Protein AF-A0AA96WHB4-F1 (afdb_monomer)

Nearest PDB structures (foldseek):
  3id5-assembly1_E  TM=2.463E-01  e=3.165E+00  Saccharolobus solfataricus

Foldseek 3Di:
DPPCQPPPQDDADQDPLVVLLQVLLVVLLVVLVVDPDLVVSLVVLVVLLVVLVVVLVVLVVVLLLLLLLSQQPRNHPPSQSLLVHDPVVNLVSLCVLLVHDPVDDDDPSVCSNVSNVVSVRDHDPCSRVVNNVSSSVNSSSNSNNVNSCCSLLPAPAQEADFDPLVVLLVVLLVVLCVVLVVDPDLLVSLLVLLVLLVVLVVQLVVLVVVLLLLLLLCQQNHNYPPSCRLLVHDPLVNQLSQQVLLVHDSHPGDHDDSSCRNVSCVVSVRDHDPCSRVVNNVSSSSSSSSVSSNVSSVLSSLVSLLVQDPPVPDHLVVSCVSSVHDSVVSVVSSVVVVVVVVD

Structure (mmCIF, N/CA/C/O backbone):
data_AF-A0AA96WHB4-F1
#
_entry.id   AF-A0AA96WHB4-F1
#
loop_
_atom_site.group_PDB
_atom_site.id
_atom_site.type_symbol
_atom_site.label_atom_id
_atom_site.label_alt_id
_atom_site.label_comp_id
_atom_site.label_asym_id
_atom_site.label_entity_id
_atom_site.label_seq_id
_atom_site.pdbx_PDB_ins_code
_atom_site.Cartn_x
_atom_site.Cartn_y
_atom_site.Cartn_z
_atom_site.occupancy
_atom_site.B_iso_or_equiv
_atom_site.auth_seq_id
_atom_site.auth_comp_id
_atom_site.auth_asym_id
_atom_site.auth_atom_id
_atom_site.pdbx_PDB_model_num
ATOM 1 N N . MET A 1 1 ? 21.341 39.797 -14.870 1.00 39.41 1 MET A N 1
ATOM 2 C CA . MET A 1 1 ? 22.649 39.193 -15.202 1.00 39.41 1 MET A CA 1
ATOM 3 C C . MET A 1 1 ? 22.425 38.170 -16.304 1.00 39.41 1 MET A C 1
ATOM 5 O O . MET A 1 1 ? 21.530 37.348 -16.127 1.00 39.41 1 MET A O 1
ATOM 9 N N . PRO A 1 2 ? 23.122 38.251 -17.446 1.00 37.28 2 PRO A N 1
ATOM 10 C CA . PRO A 1 2 ? 22.966 37.275 -18.518 1.00 37.28 2 PRO A CA 1
ATOM 11 C C . PRO A 1 2 ? 23.368 35.888 -18.002 1.00 37.28 2 PRO A C 1
ATOM 13 O O . PRO A 1 2 ? 24.436 35.733 -17.416 1.00 37.28 2 PRO A O 1
ATOM 16 N N . ASN A 1 3 ? 22.485 34.899 -18.175 1.00 40.47 3 ASN A N 1
ATOM 17 C CA . ASN A 1 3 ? 22.783 33.488 -17.939 1.00 40.47 3 ASN A CA 1
ATOM 18 C C . ASN A 1 3 ? 23.912 33.083 -18.893 1.00 40.47 3 ASN A C 1
ATOM 20 O O . ASN A 1 3 ? 23.650 32.707 -20.035 1.00 40.47 3 ASN A O 1
ATOM 24 N N . THR A 1 4 ? 25.158 33.183 -18.436 1.00 41.44 4 THR A N 1
ATOM 25 C CA . THR A 1 4 ? 26.331 32.606 -19.088 1.00 41.44 4 THR A CA 1
ATOM 26 C C . THR A 1 4 ? 26.221 31.088 -18.992 1.00 41.44 4 THR A C 1
ATOM 28 O O . THR A 1 4 ? 26.811 30.427 -18.141 1.00 41.44 4 THR A O 1
ATOM 31 N N . VAL A 1 5 ? 25.391 30.523 -19.871 1.00 48.94 5 VAL A N 1
ATOM 32 C CA . VAL A 1 5 ? 25.600 29.162 -20.360 1.00 48.94 5 VAL A CA 1
ATOM 33 C C . VAL A 1 5 ? 27.054 29.137 -20.821 1.00 48.94 5 VAL A C 1
ATOM 35 O O . VAL A 1 5 ? 27.461 30.046 -21.547 1.00 48.94 5 VAL A O 1
ATOM 38 N N . ALA A 1 6 ? 27.848 28.180 -20.335 1.00 52.84 6 ALA A N 1
ATOM 39 C CA . ALA A 1 6 ? 29.204 28.005 -20.836 1.00 52.84 6 ALA A CA 1
ATOM 40 C C . ALA A 1 6 ? 29.117 27.982 -22.376 1.00 52.84 6 ALA A C 1
ATOM 42 O O . ALA A 1 6 ? 28.299 27.213 -22.890 1.00 52.84 6 ALA A O 1
ATOM 43 N N . PRO A 1 7 ? 29.849 28.852 -23.098 1.00 54.56 7 PRO A N 1
ATOM 44 C CA . PRO A 1 7 ? 29.691 29.027 -24.546 1.00 54.56 7 PRO A CA 1
ATOM 45 C C . PRO A 1 7 ? 29.896 27.735 -25.359 1.00 54.56 7 PRO A C 1
ATOM 47 O O . PRO A 1 7 ? 29.495 27.689 -26.516 1.00 54.56 7 PRO A O 1
ATOM 50 N N . ASP A 1 8 ? 30.392 26.670 -24.720 1.00 73.88 8 ASP A N 1
ATOM 51 C CA . ASP A 1 8 ? 30.705 25.370 -25.315 1.00 73.88 8 ASP A CA 1
ATOM 52 C C . ASP A 1 8 ? 29.789 24.223 -24.836 1.00 73.88 8 ASP A C 1
ATOM 54 O O . ASP A 1 8 ? 30.177 23.053 -24.874 1.00 73.88 8 ASP A O 1
ATOM 58 N N . ALA A 1 9 ? 28.584 24.511 -24.323 1.00 79.75 9 ALA A N 1
ATOM 59 C CA . ALA A 1 9 ? 27.666 23.445 -23.913 1.00 79.75 9 ALA A CA 1
ATOM 60 C C . ALA A 1 9 ? 27.297 22.559 -25.126 1.00 79.75 9 ALA A C 1
ATOM 62 O O . ALA A 1 9 ? 26.782 23.082 -26.118 1.00 79.75 9 ALA A O 1
ATOM 63 N N . PRO A 1 10 ? 27.512 21.232 -25.063 1.00 87.12 10 PRO A N 1
ATOM 64 C CA . PRO A 1 10 ? 27.311 20.370 -26.218 1.00 87.12 10 PRO A CA 1
ATOM 65 C C . PRO A 1 10 ? 25.833 20.288 -26.594 1.00 87.12 10 PRO A C 1
ATOM 67 O O . PRO A 1 10 ? 24.951 20.200 -25.733 1.00 87.12 10 PRO A O 1
ATOM 70 N N . GLU A 1 11 ? 25.558 20.271 -27.894 1.00 90.44 11 GLU A N 1
ATOM 71 C CA . GLU A 1 11 ? 24.222 19.981 -28.394 1.00 90.44 11 GLU A CA 1
ATOM 72 C C . GLU A 1 11 ? 23.891 18.500 -28.160 1.00 90.44 11 GLU A C 1
ATOM 74 O O . GLU A 1 11 ? 24.682 17.608 -28.471 1.00 90.44 11 GLU A O 1
ATOM 79 N N . LEU A 1 12 ? 22.724 18.231 -27.569 1.00 92.25 12 LEU A N 1
ATOM 80 C CA . LEU A 1 12 ? 22.275 16.873 -27.272 1.00 92.25 12 LEU A CA 1
ATOM 81 C C . LEU A 1 12 ? 21.226 16.420 -28.282 1.00 92.25 12 LEU A C 1
ATOM 83 O O . LEU A 1 12 ? 20.191 17.073 -28.443 1.00 92.25 12 LEU A O 1
ATOM 87 N N . GLN A 1 13 ? 21.450 15.250 -28.880 1.00 94.06 13 GLN A N 1
ATOM 88 C CA . GLN A 1 13 ? 20.432 14.556 -29.660 1.00 94.06 13 GLN A CA 1
ATOM 89 C C . GLN A 1 13 ? 19.268 14.143 -28.750 1.00 94.06 13 GLN A C 1
ATOM 91 O O . GLN A 1 13 ? 19.476 13.623 -27.651 1.00 94.06 13 GLN A O 1
ATOM 96 N N . ARG A 1 14 ? 18.037 14.343 -29.231 1.00 94.00 14 ARG A N 1
ATOM 97 C CA . ARG A 1 14 ? 16.800 14.000 -28.514 1.00 94.00 14 ARG A CA 1
ATOM 98 C C . ARG A 1 14 ? 15.981 13.024 -29.357 1.00 94.00 14 ARG A C 1
ATOM 100 O O . ARG A 1 14 ? 15.159 13.462 -30.158 1.00 94.00 14 ARG A O 1
ATOM 107 N N . PRO A 1 15 ? 16.262 11.716 -29.254 1.00 95.12 15 PRO A N 1
ATOM 108 C CA . PRO A 1 15 ? 15.477 10.702 -29.942 1.00 95.12 15 PRO A CA 1
ATOM 109 C C . PRO A 1 15 ? 13.997 10.755 -29.543 1.00 95.12 15 PRO A C 1
ATOM 111 O O . PRO A 1 15 ? 13.659 11.123 -28.417 1.00 95.12 15 PRO A O 1
ATOM 114 N N . ASP A 1 16 ? 13.118 10.320 -30.444 1.00 97.38 16 ASP A N 1
ATOM 115 C CA . ASP A 1 16 ? 11.712 10.079 -30.121 1.00 97.38 16 ASP A CA 1
ATOM 116 C C . ASP A 1 16 ? 11.591 8.774 -29.317 1.00 97.38 16 ASP A C 1
ATOM 118 O O . ASP A 1 16 ? 11.457 7.674 -29.858 1.00 97.38 16 ASP A O 1
ATOM 122 N N . PHE A 1 17 ? 11.718 8.891 -27.995 1.00 96.25 17 PHE A N 1
ATOM 123 C CA . PHE A 1 17 ? 11.707 7.738 -27.097 1.00 96.25 17 PHE A CA 1
ATOM 124 C C . PHE A 1 17 ? 10.359 7.022 -27.035 1.00 96.25 17 PHE A C 1
ATOM 126 O O . PHE A 1 17 ? 10.339 5.840 -26.689 1.00 96.25 17 PHE A O 1
ATOM 133 N N . ASP A 1 18 ? 9.250 7.701 -27.332 1.00 95.94 18 ASP A N 1
ATOM 134 C CA . ASP A 1 18 ? 7.935 7.061 -27.377 1.00 95.94 18 ASP A CA 1
ATOM 135 C C . ASP A 1 18 ? 7.830 6.164 -28.603 1.00 95.94 18 ASP A C 1
ATOM 137 O O . ASP A 1 18 ? 7.487 4.987 -28.459 1.00 95.94 18 ASP A O 1
ATOM 141 N N . LYS A 1 19 ? 8.256 6.663 -29.769 1.00 97.25 19 LYS A N 1
ATOM 142 C CA . LYS A 1 19 ? 8.361 5.849 -30.979 1.00 97.25 19 LYS A CA 1
ATOM 143 C C . LYS A 1 19 ? 9.321 4.672 -30.801 1.00 97.25 19 LYS A C 1
ATOM 145 O O . LYS A 1 19 ? 8.936 3.543 -31.067 1.00 97.25 19 LYS A O 1
ATOM 150 N N . ILE A 1 20 ? 10.522 4.892 -30.254 1.00 97.81 20 ILE A N 1
ATOM 151 C CA . ILE A 1 20 ? 11.499 3.810 -30.009 1.00 97.81 20 ILE A CA 1
ATOM 152 C C . ILE A 1 20 ? 10.915 2.717 -29.101 1.00 97.81 20 ILE A C 1
ATOM 154 O O . ILE A 1 20 ? 11.108 1.527 -29.351 1.00 97.81 20 ILE A O 1
ATOM 158 N N . ARG A 1 21 ? 10.208 3.105 -28.029 1.00 97.56 21 ARG A N 1
ATOM 159 C CA . ARG A 1 21 ? 9.541 2.150 -27.131 1.00 97.56 21 ARG A CA 1
ATOM 160 C C . ARG A 1 21 ? 8.454 1.362 -27.854 1.00 97.56 21 ARG A C 1
ATOM 162 O O . ARG A 1 21 ? 8.329 0.167 -27.597 1.00 97.56 21 ARG A O 1
ATOM 169 N N . GLN A 1 22 ? 7.669 2.031 -28.694 1.00 97.06 22 GLN A N 1
ATOM 170 C CA . GLN A 1 22 ? 6.579 1.417 -29.442 1.00 97.06 22 GLN A CA 1
ATOM 171 C C . GLN A 1 22 ? 7.114 0.450 -30.506 1.00 97.06 22 GLN A C 1
ATOM 173 O O . GLN A 1 22 ? 6.733 -0.714 -30.485 1.00 97.06 22 GLN A O 1
ATOM 178 N N . ASP A 1 23 ? 8.086 0.869 -31.318 1.00 97.94 23 ASP A N 1
ATOM 179 C CA . ASP A 1 23 ? 8.724 0.034 -32.344 1.00 97.94 23 ASP A CA 1
ATOM 180 C C . ASP A 1 23 ? 9.353 -1.231 -31.725 1.00 97.94 23 ASP A C 1
ATOM 182 O O . ASP A 1 23 ? 9.180 -2.341 -32.228 1.00 97.94 23 ASP A O 1
ATOM 186 N N . ALA A 1 24 ? 10.040 -1.092 -30.582 1.00 97.94 24 ALA A N 1
ATOM 187 C CA . ALA A 1 24 ? 10.618 -2.226 -29.859 1.00 97.94 24 ALA A CA 1
ATOM 188 C C . ALA A 1 24 ? 9.558 -3.169 -29.264 1.00 97.94 24 ALA A C 1
ATOM 190 O O . ALA A 1 24 ? 9.788 -4.378 -29.168 1.00 97.94 24 ALA A O 1
ATOM 191 N N . ALA A 1 25 ? 8.414 -2.626 -28.839 1.00 96.69 25 ALA A N 1
ATOM 192 C CA . ALA A 1 25 ? 7.289 -3.425 -28.375 1.00 96.69 25 ALA A CA 1
ATOM 193 C C . ALA A 1 25 ? 6.647 -4.194 -29.542 1.00 96.69 25 ALA A C 1
ATOM 195 O O . ALA A 1 25 ? 6.435 -5.398 -29.438 1.00 96.69 25 ALA A O 1
ATOM 196 N N . ASP A 1 26 ? 6.399 -3.537 -30.670 1.00 97.44 26 ASP A N 1
ATOM 197 C CA . ASP A 1 26 ? 5.778 -4.166 -31.837 1.00 97.44 26 ASP A CA 1
ATOM 198 C C . ASP A 1 26 ? 6.674 -5.259 -32.435 1.00 97.44 26 ASP A C 1
ATOM 200 O O . ASP A 1 26 ? 6.192 -6.354 -32.731 1.00 97.44 26 ASP A O 1
ATOM 204 N N . ALA A 1 27 ? 7.988 -5.021 -32.508 1.00 98.25 27 ALA A N 1
ATOM 205 C CA . ALA A 1 27 ? 8.956 -6.017 -32.964 1.00 98.25 27 ALA A CA 1
ATOM 206 C C . ALA A 1 27 ? 8.957 -7.278 -32.083 1.00 98.25 27 ALA A C 1
ATOM 208 O O . ALA A 1 27 ? 8.871 -8.393 -32.596 1.00 98.25 27 ALA A O 1
ATOM 209 N N . LEU A 1 28 ? 9.003 -7.118 -30.754 1.00 98.06 28 LEU A N 1
ATOM 210 C CA . LEU A 1 28 ? 8.985 -8.269 -29.848 1.00 98.06 28 LEU A CA 1
ATOM 211 C C . LEU A 1 28 ? 7.620 -8.963 -29.815 1.00 98.06 28 LEU A C 1
ATOM 213 O O . LEU A 1 28 ? 7.539 -10.177 -29.648 1.00 98.06 28 LEU A O 1
ATOM 217 N N . LYS A 1 29 ? 6.532 -8.209 -29.977 1.00 96.94 29 LYS A N 1
ATOM 218 C CA . LYS A 1 29 ? 5.202 -8.798 -30.098 1.00 96.94 29 LYS A CA 1
ATOM 219 C C . LYS A 1 29 ? 5.127 -9.700 -31.331 1.00 96.94 29 LYS A C 1
ATOM 221 O O . LYS A 1 29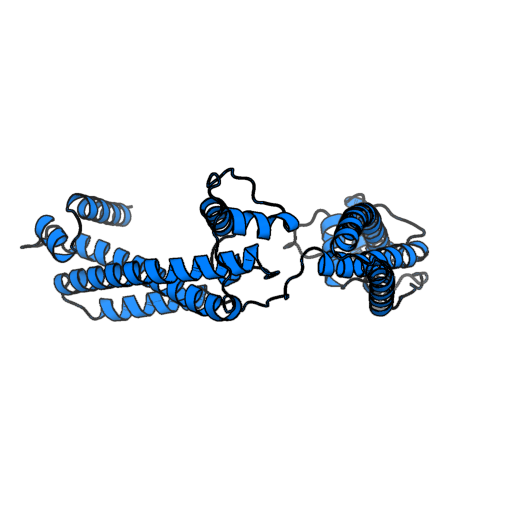 ? 4.667 -10.826 -31.199 1.00 96.94 29 LYS A O 1
ATOM 226 N N . ALA A 1 30 ? 5.640 -9.251 -32.478 1.00 97.88 30 ALA A N 1
ATOM 227 C CA . ALA A 1 30 ? 5.707 -10.067 -33.690 1.00 97.88 30 ALA A CA 1
ATOM 228 C C . ALA A 1 30 ? 6.576 -11.327 -33.507 1.00 97.88 30 ALA A C 1
ATOM 230 O O . ALA A 1 30 ? 6.172 -12.405 -33.935 1.00 97.88 30 ALA A O 1
ATOM 231 N N . GLU A 1 31 ? 7.726 -11.213 -32.826 1.00 98.12 31 GLU A N 1
ATOM 232 C CA . GLU A 1 31 ? 8.581 -12.359 -32.466 1.00 98.12 31 GLU A CA 1
ATOM 233 C C . GLU A 1 31 ? 7.809 -13.397 -31.634 1.00 98.12 31 GLU A C 1
ATOM 235 O O . GLU A 1 31 ? 7.823 -14.585 -31.946 1.00 98.12 31 GLU A O 1
ATOM 240 N N . LEU A 1 32 ? 7.090 -12.952 -30.599 1.00 96.31 32 LEU A N 1
ATOM 241 C CA . LEU A 1 32 ? 6.314 -13.836 -29.727 1.00 96.31 32 LEU A CA 1
ATOM 242 C C . LEU A 1 32 ? 5.074 -14.409 -30.425 1.00 96.31 32 LEU A C 1
ATOM 244 O O . LEU A 1 32 ? 4.729 -15.568 -30.203 1.00 96.31 32 LEU A O 1
ATOM 248 N N . ASP A 1 33 ? 4.400 -13.629 -31.268 1.00 95.69 33 ASP A N 1
ATOM 249 C CA . ASP A 1 33 ? 3.222 -14.081 -32.013 1.00 95.69 33 ASP A CA 1
ATOM 250 C C . ASP A 1 33 ? 3.563 -15.149 -33.064 1.00 95.69 33 ASP A C 1
ATOM 252 O O . ASP A 1 33 ? 2.703 -15.972 -33.382 1.00 95.69 33 ASP A O 1
ATOM 256 N N . ALA A 1 34 ? 4.818 -15.207 -33.528 1.00 98.00 34 ALA A N 1
ATOM 257 C CA . ALA A 1 34 ? 5.314 -16.269 -34.401 1.00 98.00 34 ALA A CA 1
ATOM 258 C C . ALA A 1 34 ? 5.480 -17.630 -33.691 1.00 98.00 34 ALA A C 1
ATOM 260 O O . ALA A 1 34 ? 5.602 -18.654 -34.365 1.00 98.00 34 ALA A O 1
ATOM 261 N N . ILE A 1 35 ? 5.464 -17.671 -32.351 1.00 97.44 35 ILE A N 1
ATOM 262 C CA . ILE A 1 35 ? 5.526 -18.920 -31.580 1.00 97.44 35 ILE A CA 1
ATOM 263 C C . ILE A 1 35 ? 4.123 -19.564 -31.554 1.00 97.44 35 ILE A C 1
ATOM 265 O O . ILE A 1 35 ? 3.188 -18.934 -31.027 1.00 97.44 35 ILE A O 1
ATOM 269 N N . PRO A 1 36 ? 3.949 -20.796 -32.091 1.00 95.06 36 PRO A N 1
ATOM 270 C CA . PRO A 1 36 ? 2.627 -21.380 -32.343 1.00 95.06 36 PRO A CA 1
ATOM 271 C C . PRO A 1 36 ? 1.809 -21.644 -31.082 1.00 95.06 36 PRO A C 1
ATOM 273 O O . PRO A 1 36 ? 0.597 -21.427 -31.073 1.00 95.06 36 PRO A O 1
ATOM 276 N N . THR A 1 37 ? 2.451 -22.122 -30.014 1.00 92.50 37 THR A N 1
ATOM 277 C CA . THR A 1 37 ? 1.747 -22.496 -28.786 1.00 92.50 37 THR A CA 1
ATOM 278 C C . THR A 1 37 ? 1.911 -21.432 -27.703 1.00 92.50 37 THR A C 1
ATOM 280 O O . THR A 1 37 ? 2.976 -20.839 -27.524 1.00 92.50 37 THR A O 1
ATOM 283 N N . LEU A 1 38 ? 0.850 -21.197 -26.924 1.00 83.38 38 LEU A N 1
ATOM 284 C CA . LEU A 1 38 ? 0.888 -20.240 -25.812 1.00 83.38 38 LEU A CA 1
ATOM 285 C C . LEU A 1 38 ? 1.898 -20.651 -24.727 1.00 83.38 38 LEU A C 1
ATOM 287 O O . LEU A 1 38 ? 2.506 -19.787 -24.097 1.00 83.38 38 LEU A O 1
ATOM 291 N N . GLN A 1 39 ? 2.072 -21.956 -24.504 1.00 82.94 39 GLN A N 1
ATOM 292 C CA . GLN A 1 39 ? 3.001 -22.484 -23.507 1.00 82.94 39 GLN A CA 1
ATOM 293 C C . GLN A 1 39 ? 4.457 -22.186 -23.883 1.00 82.94 39 GLN A C 1
ATOM 295 O O . GLN A 1 39 ? 5.176 -21.607 -23.070 1.00 82.94 39 GLN A O 1
ATOM 300 N N . GLU A 1 40 ? 4.872 -22.503 -25.113 1.00 90.69 40 GLU A N 1
ATOM 301 C CA . GLU A 1 40 ? 6.217 -22.178 -25.613 1.00 90.69 40 GLU A CA 1
ATOM 302 C C . GLU A 1 40 ? 6.439 -20.666 -25.636 1.00 90.69 40 GLU A C 1
ATOM 304 O O . GLU A 1 40 ? 7.489 -20.180 -25.220 1.00 90.69 40 GLU A O 1
ATOM 309 N N . ARG A 1 41 ? 5.414 -19.901 -26.029 1.00 93.00 41 ARG A N 1
ATOM 310 C CA . ARG A 1 41 ? 5.475 -18.439 -26.045 1.00 93.00 41 ARG A CA 1
ATOM 311 C C . ARG A 1 41 ? 5.725 -17.858 -24.655 1.00 93.00 41 ARG A C 1
ATOM 313 O O . ARG A 1 41 ? 6.524 -16.938 -24.508 1.00 93.00 41 ARG A O 1
ATOM 320 N N . ARG A 1 42 ? 5.052 -18.384 -23.625 1.00 85.50 42 ARG A N 1
ATOM 321 C CA . ARG A 1 42 ? 5.273 -17.976 -22.229 1.00 85.50 42 ARG A CA 1
ATOM 322 C C . ARG A 1 42 ? 6.644 -18.405 -21.719 1.00 85.50 42 ARG A C 1
ATOM 324 O O . ARG A 1 42 ? 7.290 -17.608 -21.048 1.00 85.50 42 ARG A O 1
ATOM 331 N N . ALA A 1 43 ? 7.099 -19.614 -22.043 1.00 87.50 43 ALA A N 1
ATOM 332 C CA . ALA A 1 43 ? 8.437 -20.071 -21.672 1.00 87.50 43 ALA A CA 1
ATOM 333 C C . ALA A 1 43 ? 9.521 -19.140 -22.248 1.00 87.50 43 ALA A C 1
ATOM 335 O O . ALA A 1 43 ? 10.318 -18.592 -21.486 1.00 87.50 43 ALA A O 1
ATOM 336 N N . HIS A 1 44 ? 9.458 -18.846 -23.552 1.00 95.88 44 HIS A N 1
ATOM 337 C CA . HIS A 1 44 ? 10.360 -17.894 -24.216 1.00 95.88 44 HIS A CA 1
ATOM 338 C C . HIS A 1 44 ? 10.269 -16.492 -23.603 1.00 95.88 44 HIS A C 1
ATOM 340 O O . HIS A 1 44 ? 11.273 -15.841 -23.319 1.00 95.88 44 HIS A O 1
ATOM 346 N N . ALA A 1 45 ? 9.053 -16.029 -23.304 1.00 92.94 45 ALA A N 1
ATOM 347 C CA . ALA A 1 45 ? 8.857 -14.747 -22.645 1.00 92.94 45 ALA A CA 1
ATOM 348 C C . ALA A 1 45 ? 9.480 -14.697 -21.238 1.00 92.94 45 ALA A C 1
ATOM 350 O O . ALA A 1 45 ? 10.023 -13.658 -20.871 1.00 92.94 45 ALA A O 1
ATOM 351 N N . HIS A 1 46 ? 9.467 -15.781 -20.453 1.00 89.25 46 HIS A N 1
ATOM 352 C CA . HIS A 1 46 ? 10.148 -15.827 -19.150 1.00 89.25 46 HIS A CA 1
ATOM 353 C C . HIS A 1 46 ? 11.667 -15.675 -19.290 1.00 89.25 46 HIS A C 1
ATOM 355 O O . HIS A 1 46 ? 12.276 -14.939 -18.507 1.00 89.25 46 HIS A O 1
ATOM 361 N N . GLU A 1 47 ? 12.274 -16.327 -20.282 1.00 94.94 47 GLU A N 1
ATOM 362 C CA . GLU A 1 47 ? 13.707 -16.200 -20.577 1.00 94.94 47 GLU A CA 1
ATOM 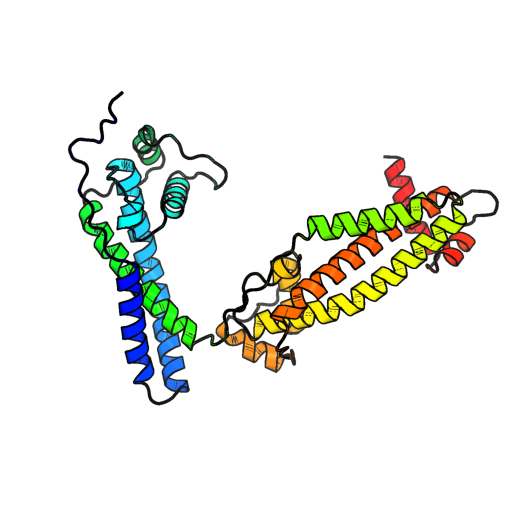363 C C . GLU A 1 47 ? 14.059 -14.767 -20.980 1.00 94.94 47 GLU A C 1
ATOM 365 O O . GLU A 1 47 ? 14.917 -14.133 -20.355 1.00 94.94 47 GLU A O 1
ATOM 370 N N . LEU A 1 48 ? 13.307 -14.207 -21.932 1.00 97.06 48 LEU A N 1
ATOM 371 C CA . LEU A 1 48 ? 13.447 -12.815 -22.347 1.00 97.06 48 LEU A CA 1
ATOM 372 C C . LEU A 1 48 ? 13.242 -11.843 -21.185 1.00 97.06 48 LEU A C 1
ATOM 374 O O . LEU A 1 48 ? 13.946 -10.841 -21.097 1.00 97.06 48 LEU A O 1
ATOM 378 N N . TYR A 1 49 ? 12.300 -12.112 -20.275 1.00 93.81 49 TYR A N 1
ATOM 379 C CA . TYR A 1 49 ? 12.067 -11.248 -19.120 1.00 93.81 49 TYR A CA 1
ATOM 380 C C . TYR A 1 49 ? 13.311 -11.152 -18.242 1.00 93.81 49 TYR A C 1
ATOM 382 O O . TYR A 1 49 ? 13.704 -10.045 -17.875 1.00 93.81 49 TYR A O 1
ATOM 390 N N . ARG A 1 50 ? 13.941 -12.293 -17.932 1.00 92.44 50 ARG A N 1
ATOM 391 C CA . ARG A 1 50 ? 15.176 -12.342 -17.137 1.00 92.44 50 ARG A CA 1
ATOM 392 C C . ARG A 1 50 ? 16.307 -11.606 -17.851 1.00 92.44 50 ARG A C 1
ATOM 394 O O . ARG A 1 50 ? 16.862 -10.681 -17.268 1.00 92.44 50 ARG A O 1
ATOM 401 N N . GLN A 1 51 ? 16.539 -11.908 -19.130 1.00 97.50 51 GLN A N 1
ATOM 402 C CA . GLN A 1 51 ? 17.555 -11.225 -19.936 1.00 97.50 51 GLN A CA 1
ATOM 403 C C . GLN A 1 51 ? 17.350 -9.701 -19.949 1.00 97.50 51 GLN A C 1
ATOM 405 O O . GLN A 1 51 ? 18.284 -8.936 -19.724 1.00 97.50 51 GLN A O 1
ATOM 410 N N . ILE A 1 52 ? 16.115 -9.239 -20.169 1.00 97.19 52 ILE A N 1
ATOM 411 C CA . ILE A 1 52 ? 15.791 -7.808 -20.180 1.00 97.19 52 ILE A CA 1
ATOM 412 C C . ILE A 1 52 ? 16.067 -7.168 -18.814 1.00 97.19 52 ILE A C 1
ATOM 414 O O . ILE A 1 52 ? 16.523 -6.025 -18.762 1.00 97.19 52 ILE A O 1
ATOM 418 N N . LEU A 1 53 ? 15.778 -7.859 -17.706 1.00 93.75 53 LEU A N 1
ATOM 419 C CA . LEU A 1 53 ? 16.085 -7.353 -16.366 1.00 93.75 53 LEU A CA 1
ATOM 420 C C . LEU A 1 53 ? 17.595 -7.250 -16.127 1.00 93.75 53 LEU A C 1
ATOM 422 O O . LEU A 1 53 ? 18.034 -6.225 -15.599 1.00 93.75 53 LEU A O 1
ATOM 426 N N . ASP A 1 54 ? 18.368 -8.243 -16.562 1.00 95.12 54 ASP A N 1
ATOM 427 C CA . ASP A 1 54 ? 19.829 -8.245 -16.450 1.00 95.12 54 ASP A CA 1
ATOM 428 C C . ASP A 1 54 ? 20.451 -7.111 -17.280 1.00 95.12 54 ASP A C 1
ATOM 430 O O . ASP A 1 54 ? 21.267 -6.333 -16.779 1.00 95.12 54 ASP A O 1
ATOM 434 N N . GLU A 1 55 ? 19.996 -6.917 -18.521 1.00 97.69 55 GLU A N 1
ATOM 435 C CA . GLU A 1 55 ? 20.451 -5.808 -19.365 1.00 97.69 55 GLU A CA 1
ATOM 436 C C . GLU A 1 55 ? 20.050 -4.441 -18.783 1.00 97.69 55 GLU A C 1
ATOM 438 O O . GLU A 1 55 ? 20.855 -3.506 -18.757 1.00 97.69 55 GLU A O 1
ATOM 443 N N . LEU A 1 56 ? 18.828 -4.303 -18.252 1.00 96.69 56 LEU A N 1
ATOM 444 C CA . LEU A 1 56 ? 18.390 -3.070 -17.587 1.00 96.69 56 LEU A CA 1
ATOM 445 C C . LEU A 1 56 ? 19.221 -2.756 -16.338 1.00 96.69 56 LEU A C 1
ATOM 447 O O . LEU A 1 56 ? 19.437 -1.573 -16.054 1.00 96.69 56 LEU A O 1
ATOM 451 N N . ALA A 1 57 ? 19.692 -3.774 -15.612 1.00 94.94 57 ALA A N 1
ATOM 452 C CA . ALA A 1 57 ? 20.553 -3.603 -14.445 1.00 94.94 57 ALA A CA 1
ATOM 453 C C . ALA A 1 57 ? 21.913 -2.977 -14.802 1.00 94.94 57 ALA A C 1
ATOM 455 O O . ALA A 1 57 ? 22.507 -2.314 -13.956 1.00 94.94 57 ALA A O 1
ATOM 456 N N . VAL A 1 58 ? 22.367 -3.110 -16.053 1.00 97.81 58 VAL A N 1
ATOM 457 C CA . VAL A 1 58 ? 23.603 -2.491 -16.563 1.00 97.81 58 VAL A CA 1
ATOM 458 C C . VAL A 1 58 ? 23.321 -1.148 -17.241 1.00 97.81 58 VAL A C 1
ATOM 460 O O . VAL A 1 58 ? 23.953 -0.133 -16.941 1.00 97.81 58 VAL A O 1
ATOM 463 N N . VAL A 1 59 ? 22.340 -1.116 -18.146 1.00 98.06 59 VAL A N 1
ATOM 464 C CA . VAL A 1 59 ? 22.074 0.043 -19.007 1.00 98.06 59 VAL A CA 1
ATOM 465 C C . VAL A 1 59 ? 21.520 1.227 -18.210 1.00 98.06 59 VAL A C 1
ATOM 467 O O . VAL A 1 59 ? 21.875 2.375 -18.484 1.00 98.06 59 VAL A O 1
ATOM 470 N N . ARG A 1 60 ? 20.657 0.988 -17.211 1.00 97.31 60 ARG A N 1
ATOM 471 C CA . ARG A 1 60 ? 20.047 2.079 -16.436 1.00 97.31 60 ARG A CA 1
ATOM 472 C C . ARG A 1 60 ? 21.070 2.836 -15.576 1.00 97.31 60 ARG A C 1
ATOM 474 O O . ARG A 1 60 ? 21.069 4.065 -15.677 1.00 97.31 60 ARG A O 1
ATOM 481 N N . PRO A 1 61 ? 21.939 2.186 -14.773 1.00 97.75 61 PRO A N 1
ATOM 482 C CA . PRO A 1 61 ? 22.982 2.899 -14.039 1.00 97.75 61 PRO A CA 1
ATOM 483 C C . PRO A 1 61 ? 23.932 3.675 -14.949 1.00 97.75 61 PRO A C 1
ATOM 485 O O . PRO A 1 61 ? 24.265 4.814 -14.631 1.00 97.75 61 PRO A O 1
ATOM 488 N N . GLU A 1 62 ? 24.316 3.116 -16.102 1.00 98.19 62 GLU A N 1
ATOM 489 C CA . GLU A 1 62 ? 25.187 3.824 -17.047 1.00 98.19 62 GLU A CA 1
ATOM 490 C C . GLU A 1 62 ? 24.497 5.061 -17.634 1.00 98.19 62 GLU A C 1
ATOM 492 O O . GLU A 1 62 ? 25.074 6.149 -17.642 1.00 98.19 62 GLU A O 1
ATOM 497 N N . ARG A 1 63 ? 23.227 4.944 -18.047 1.00 98.19 63 ARG A N 1
ATOM 498 C CA . ARG A 1 63 ? 22.424 6.093 -18.493 1.00 98.19 63 ARG A CA 1
ATOM 499 C C . ARG A 1 63 ? 22.369 7.176 -17.417 1.00 98.19 63 ARG A C 1
ATOM 501 O O . ARG A 1 63 ? 22.578 8.351 -17.713 1.00 98.19 63 ARG A O 1
ATOM 508 N N . ASP A 1 64 ? 22.076 6.780 -16.181 1.00 98.25 64 ASP A N 1
ATOM 509 C CA . ASP A 1 64 ? 21.940 7.696 -15.052 1.00 98.25 64 ASP A CA 1
ATOM 510 C C . ASP A 1 64 ? 23.282 8.380 -14.740 1.00 98.25 64 ASP A C 1
ATOM 512 O O . ASP A 1 64 ? 23.310 9.598 -14.570 1.00 98.25 64 ASP A O 1
ATOM 516 N N . ARG A 1 65 ? 24.404 7.651 -14.786 1.00 98.06 65 ARG A N 1
ATOM 517 C CA . ARG A 1 65 ? 25.766 8.190 -14.634 1.00 98.06 65 ARG A CA 1
ATOM 518 C C . ARG A 1 65 ? 26.095 9.247 -15.692 1.00 98.06 65 ARG A C 1
ATOM 520 O O . ARG A 1 65 ? 26.569 10.331 -15.348 1.00 98.06 65 ARG A O 1
ATOM 527 N N . LEU A 1 66 ? 25.816 8.965 -16.966 1.00 98.19 66 LEU A N 1
ATOM 528 C CA . LEU A 1 66 ? 26.053 9.897 -18.077 1.00 98.19 66 LEU A CA 1
ATOM 529 C C . LEU A 1 66 ? 25.169 11.148 -17.962 1.00 98.19 66 LEU A C 1
ATOM 531 O O . LEU A 1 66 ? 25.655 12.271 -18.109 1.00 98.19 66 LEU A O 1
ATOM 535 N N . MET A 1 67 ? 23.886 10.960 -17.638 1.00 98.19 67 MET A N 1
ATOM 536 C CA . MET A 1 67 ? 22.929 12.043 -17.402 1.00 98.19 67 MET A CA 1
ATOM 537 C C . MET A 1 67 ? 23.371 12.942 -16.240 1.00 98.19 67 MET A C 1
ATOM 539 O O . MET A 1 67 ? 23.335 14.165 -16.370 1.00 98.19 67 MET A O 1
ATOM 543 N N . ILE A 1 68 ? 23.802 12.357 -15.117 1.00 98.06 68 ILE A N 1
ATOM 544 C CA . ILE A 1 68 ? 24.299 13.087 -13.944 1.00 98.06 68 ILE A CA 1
ATOM 545 C C . ILE A 1 68 ? 25.553 13.891 -14.304 1.00 98.06 68 ILE A C 1
ATOM 547 O O . ILE A 1 68 ? 25.596 15.090 -14.028 1.00 98.06 68 ILE A O 1
ATOM 551 N N . SER A 1 69 ? 26.539 13.265 -14.959 1.00 97.31 69 SER A N 1
ATOM 552 C CA . SER A 1 69 ? 27.771 13.937 -15.395 1.00 97.31 69 SER A CA 1
ATOM 553 C C . SER A 1 69 ? 27.465 15.166 -16.259 1.00 97.31 69 SER A C 1
ATOM 555 O O . SER A 1 69 ? 27.964 16.261 -15.988 1.00 97.31 69 SER A O 1
ATOM 557 N N . LEU A 1 70 ? 26.579 15.020 -17.253 1.00 96.56 70 LEU A N 1
ATOM 558 C CA . LEU A 1 70 ? 26.151 16.134 -18.104 1.00 96.56 70 LEU A CA 1
ATOM 559 C C . LEU A 1 70 ? 25.435 17.218 -17.310 1.00 96.56 70 LEU A C 1
ATOM 561 O O . LEU A 1 70 ? 25.776 18.392 -17.434 1.00 96.56 70 LEU A O 1
ATOM 565 N N . ALA A 1 71 ? 24.456 16.833 -16.493 1.00 96.25 71 ALA A N 1
ATOM 566 C CA . ALA A 1 71 ? 23.651 17.766 -15.720 1.00 96.25 71 ALA A CA 1
ATOM 567 C C . ALA A 1 71 ? 24.502 18.609 -14.762 1.00 96.25 71 ALA A C 1
ATOM 569 O O . ALA A 1 71 ? 24.240 19.800 -14.613 1.00 96.25 71 ALA A O 1
ATOM 570 N N . ILE A 1 72 ? 25.512 18.008 -14.132 1.00 96.19 72 ILE A N 1
ATOM 571 C CA . ILE A 1 72 ? 26.358 18.659 -13.131 1.00 96.19 72 ILE A CA 1
ATOM 572 C C . ILE A 1 72 ? 27.445 19.522 -13.778 1.00 96.19 72 ILE A C 1
ATOM 574 O O . ILE A 1 72 ? 27.580 20.700 -13.423 1.00 96.19 72 ILE A O 1
ATOM 578 N N . TYR A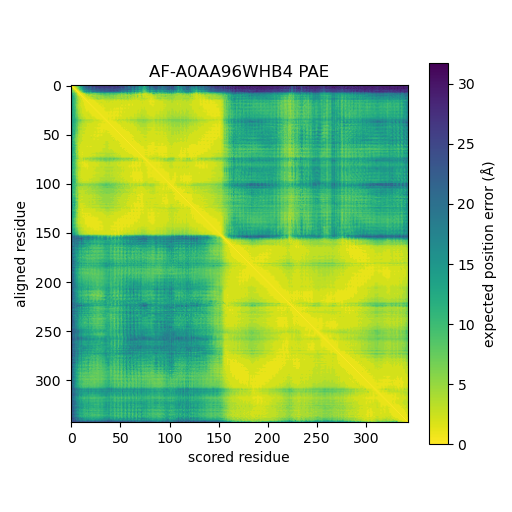 1 73 ? 28.211 18.943 -14.708 1.00 95.69 73 TYR A N 1
ATOM 579 C CA . TYR A 1 73 ? 29.487 19.510 -15.153 1.00 95.69 73 TYR A CA 1
ATOM 580 C C . TYR A 1 73 ? 29.403 20.279 -16.471 1.00 95.69 73 TYR A C 1
ATOM 582 O O . TYR A 1 73 ? 30.093 21.281 -16.621 1.00 95.69 73 TYR A O 1
ATOM 590 N N . GLN A 1 74 ? 28.564 19.842 -17.412 1.00 91.88 74 GLN A N 1
ATOM 591 C CA . GLN A 1 74 ? 28.497 20.431 -18.761 1.00 91.88 74 GLN A CA 1
ATOM 592 C C . GLN A 1 74 ? 27.251 21.312 -18.952 1.00 91.88 74 GLN A C 1
ATOM 594 O O . GLN A 1 74 ? 27.246 22.236 -19.758 1.00 91.88 74 GLN A O 1
ATOM 599 N N . ARG A 1 75 ? 26.187 21.037 -18.186 1.00 89.69 75 ARG A N 1
ATOM 600 C CA . ARG A 1 75 ? 24.909 21.768 -18.133 1.00 89.69 75 ARG A CA 1
ATOM 601 C C . ARG A 1 75 ? 24.262 22.076 -19.498 1.00 89.69 75 ARG A C 1
ATOM 603 O O . ARG A 1 75 ? 23.717 23.174 -19.657 1.00 89.69 75 ARG A O 1
ATOM 610 N N . PRO A 1 76 ? 24.241 21.145 -20.473 1.00 90.69 76 PRO A N 1
ATOM 611 C CA . PRO A 1 76 ? 23.487 21.380 -21.693 1.00 90.69 76 PRO A CA 1
ATOM 612 C C . PRO A 1 76 ? 21.988 21.482 -21.394 1.00 90.69 76 PRO A C 1
ATOM 614 O O . PRO A 1 76 ? 21.472 20.971 -20.390 1.00 90.69 76 PRO A O 1
ATOM 617 N N . ARG A 1 77 ? 21.261 22.175 -22.270 1.00 91.56 77 ARG A N 1
ATOM 618 C CA . ARG A 1 77 ? 19.806 22.292 -22.145 1.00 91.56 77 ARG A CA 1
ATOM 619 C C . ARG A 1 77 ? 19.166 20.911 -22.325 1.00 91.56 77 ARG A C 1
ATOM 621 O O . ARG A 1 77 ? 19.599 20.129 -23.160 1.00 91.56 77 ARG A O 1
ATOM 628 N N . ALA A 1 78 ? 18.110 20.644 -21.556 1.00 92.50 78 ALA A N 1
ATOM 629 C CA . ALA A 1 78 ? 17.253 19.466 -21.721 1.00 92.50 78 ALA A CA 1
ATOM 630 C C . ALA A 1 78 ? 17.946 18.085 -21.593 1.00 92.50 78 ALA A C 1
ATOM 632 O O . ALA A 1 78 ? 17.584 17.139 -22.285 1.00 92.50 78 ALA A O 1
ATOM 633 N N . VAL A 1 79 ? 18.894 17.926 -20.657 1.00 96.31 79 VAL A N 1
ATOM 634 C CA . VAL A 1 79 ? 19.563 16.626 -20.397 1.00 96.31 79 VAL A CA 1
ATOM 635 C C . VAL A 1 79 ? 18.575 15.476 -20.148 1.00 96.31 79 VAL A C 1
ATOM 637 O O . VAL A 1 79 ? 18.781 14.373 -20.644 1.00 96.31 79 VAL A O 1
ATOM 640 N N . HIS A 1 80 ? 17.486 15.726 -19.411 1.00 97.31 80 HIS A N 1
ATOM 641 C CA . HIS A 1 80 ? 16.430 14.735 -19.166 1.00 97.31 80 HIS A CA 1
ATOM 642 C C . HIS A 1 80 ? 15.744 14.251 -20.449 1.00 97.31 80 HIS A C 1
ATOM 644 O O . HIS A 1 80 ? 15.489 13.056 -20.571 1.00 97.31 80 HIS A O 1
ATOM 650 N N . GLU A 1 81 ? 15.496 15.144 -21.415 1.00 97.00 81 GLU A N 1
ATOM 651 C CA . GLU A 1 81 ? 14.922 14.764 -22.708 1.00 97.00 81 GLU A CA 1
ATOM 652 C C . GLU A 1 81 ? 15.881 13.830 -23.444 1.00 97.00 81 GLU A C 1
ATOM 654 O O . GLU A 1 81 ? 15.463 12.753 -23.837 1.00 97.00 81 GLU A O 1
ATOM 659 N N . ALA A 1 82 ? 17.175 14.161 -23.527 1.00 97.06 82 ALA A N 1
ATOM 660 C CA . ALA A 1 82 ? 18.190 13.300 -24.150 1.00 97.06 82 ALA A CA 1
ATOM 661 C C . ALA A 1 82 ? 18.397 11.953 -23.423 1.00 97.06 82 ALA A C 1
ATOM 663 O O . ALA A 1 82 ? 18.816 10.971 -24.032 1.00 97.06 82 ALA A O 1
ATOM 664 N N . ALA A 1 83 ? 18.093 11.894 -22.124 1.00 97.38 83 ALA A N 1
ATOM 665 C CA . ALA A 1 83 ? 18.097 10.668 -21.326 1.00 97.38 83 ALA A CA 1
ATOM 666 C C . ALA A 1 83 ? 16.775 9.872 -21.413 1.00 97.38 83 ALA A C 1
ATOM 668 O O . ALA A 1 83 ? 16.655 8.809 -20.792 1.00 97.38 83 ALA A O 1
ATOM 669 N N . GLY A 1 84 ? 15.768 10.381 -22.131 1.00 96.44 84 GLY A N 1
ATOM 670 C CA . GLY A 1 84 ? 14.445 9.769 -22.246 1.00 96.44 84 GLY A CA 1
ATOM 671 C C . GLY A 1 84 ? 13.693 9.680 -20.916 1.00 96.44 84 GLY A C 1
ATOM 672 O O . GLY A 1 84 ? 13.000 8.689 -20.662 1.00 96.44 84 GLY A O 1
ATOM 673 N N . CYS A 1 85 ? 13.863 10.670 -20.034 1.00 96.75 85 CYS A N 1
ATOM 674 C CA . CYS A 1 85 ? 13.242 10.716 -18.712 1.00 96.75 85 CYS A CA 1
ATOM 675 C C . CYS A 1 85 ? 12.604 12.083 -18.409 1.00 96.75 85 CYS A C 1
ATOM 677 O O . CYS A 1 85 ? 12.774 13.061 -19.134 1.00 96.75 85 CYS A O 1
ATOM 679 N N . THR A 1 86 ? 11.834 12.161 -17.320 1.00 96.50 86 THR A N 1
ATOM 680 C CA . THR A 1 86 ? 11.254 13.434 -16.875 1.00 96.50 86 THR A CA 1
ATOM 681 C C . THR A 1 86 ? 12.278 14.264 -16.104 1.00 96.50 86 THR A C 1
ATOM 683 O O . THR A 1 86 ? 13.224 13.742 -15.506 1.00 96.50 86 THR A O 1
ATOM 686 N N . ARG A 1 87 ? 12.054 15.580 -16.038 1.00 96.38 87 ARG A N 1
ATOM 687 C CA . ARG A 1 87 ? 12.899 16.493 -15.255 1.00 96.38 87 ARG A CA 1
ATOM 688 C C . ARG A 1 87 ? 12.976 16.114 -13.771 1.00 96.38 87 ARG A C 1
ATOM 690 O O . ARG A 1 87 ? 14.022 16.292 -13.149 1.00 96.38 87 ARG A O 1
ATOM 697 N N . ASP A 1 88 ? 11.899 15.569 -13.212 1.00 95.75 88 ASP A N 1
ATOM 698 C CA . ASP A 1 88 ? 11.863 15.118 -11.818 1.00 95.75 88 ASP A CA 1
ATOM 699 C C . ASP A 1 88 ? 12.725 13.879 -11.584 1.00 95.75 88 ASP A C 1
ATOM 701 O O . ASP A 1 88 ? 13.391 13.791 -10.552 1.00 95.75 88 ASP A O 1
ATOM 705 N N . VAL A 1 89 ? 12.775 12.956 -12.553 1.00 95.88 89 VAL A N 1
ATOM 706 C CA . VAL A 1 89 ? 13.700 11.816 -12.507 1.00 95.88 89 VAL A CA 1
ATOM 707 C C . VAL A 1 89 ? 15.138 12.323 -12.514 1.00 95.88 89 VAL A C 1
ATOM 709 O O . VAL A 1 89 ? 15.885 11.969 -11.610 1.00 95.88 89 VAL A O 1
ATOM 712 N N . GLN A 1 90 ? 15.502 13.222 -13.437 1.00 97.06 90 GLN A N 1
ATOM 713 C CA . GLN A 1 90 ? 16.843 13.824 -13.464 1.00 97.06 90 GLN A CA 1
ATOM 714 C C . GLN A 1 90 ? 17.205 14.462 -12.113 1.00 97.06 90 GLN A C 1
ATOM 716 O O . GLN A 1 90 ? 18.283 14.208 -11.577 1.00 97.06 90 GLN A O 1
ATOM 721 N N . ARG A 1 91 ? 16.307 15.276 -11.543 1.00 96.44 91 ARG A N 1
ATOM 722 C CA . ARG A 1 91 ? 16.530 15.935 -10.246 1.00 96.44 91 ARG A CA 1
ATOM 723 C C . ARG A 1 91 ? 16.725 14.930 -9.117 1.00 96.44 91 ARG A C 1
ATOM 725 O O . ARG A 1 91 ? 17.643 15.099 -8.322 1.00 96.44 91 ARG A O 1
ATOM 732 N N . ARG A 1 92 ? 15.899 13.884 -9.054 1.00 96.62 92 ARG A N 1
ATOM 733 C CA . ARG A 1 92 ? 16.038 12.830 -8.043 1.00 96.62 92 ARG A CA 1
ATOM 734 C C . ARG A 1 92 ? 17.382 12.118 -8.172 1.00 96.62 92 ARG A C 1
ATOM 736 O O . ARG A 1 92 ? 18.065 11.961 -7.172 1.00 96.62 92 ARG A O 1
ATOM 743 N N . THR A 1 93 ? 17.797 11.768 -9.388 1.00 97.00 93 THR A N 1
ATOM 744 C CA . THR A 1 93 ? 19.079 11.090 -9.618 1.00 97.00 93 THR A CA 1
ATOM 745 C C . THR A 1 93 ? 20.275 11.975 -9.240 1.00 97.00 93 THR A C 1
ATOM 747 O O . THR A 1 93 ? 21.197 11.497 -8.585 1.00 97.00 93 THR A O 1
ATOM 750 N N . VAL A 1 94 ? 20.250 13.276 -9.569 1.00 97.38 94 VAL A N 1
ATOM 751 C CA . VAL A 1 94 ? 21.282 14.237 -9.119 1.00 97.38 94 VAL A CA 1
ATOM 752 C C . VAL A 1 94 ? 21.303 14.343 -7.594 1.00 97.38 94 VAL A C 1
ATOM 754 O O . VAL A 1 94 ? 22.372 14.361 -6.994 1.00 97.38 94 VAL A O 1
ATOM 757 N N . ARG A 1 95 ? 20.129 14.360 -6.955 1.00 97.31 95 ARG A N 1
ATOM 758 C CA . ARG A 1 95 ? 20.014 14.415 -5.496 1.00 97.31 95 ARG A CA 1
ATOM 759 C C . ARG A 1 95 ? 20.667 13.203 -4.831 1.00 97.31 95 ARG A C 1
ATOM 761 O O . ARG A 1 95 ? 21.488 13.368 -3.934 1.00 97.31 95 ARG A O 1
ATOM 768 N N . THR A 1 96 ? 20.354 12.007 -5.325 1.00 97.06 96 THR A N 1
ATOM 769 C CA . THR A 1 96 ? 20.979 10.763 -4.871 1.00 97.06 96 THR A CA 1
ATOM 770 C C . THR A 1 96 ? 22.495 10.788 -5.076 1.00 97.06 96 THR A C 1
ATOM 772 O O . THR A 1 96 ? 23.224 10.380 -4.179 1.00 97.06 96 THR A O 1
ATOM 775 N N . ALA A 1 97 ? 22.987 11.321 -6.202 1.00 97.38 97 ALA A N 1
ATOM 776 C CA . ALA A 1 97 ? 24.426 11.450 -6.458 1.00 97.38 97 ALA A CA 1
ATOM 777 C C . ALA A 1 97 ? 25.139 12.408 -5.487 1.00 97.38 97 ALA A C 1
ATOM 779 O O . ALA A 1 97 ? 26.326 12.241 -5.234 1.00 97.38 97 ALA A O 1
ATOM 780 N N . PHE A 1 98 ? 24.426 13.383 -4.919 1.00 97.81 98 PHE A N 1
ATOM 781 C CA . PHE A 1 98 ? 24.938 14.261 -3.863 1.00 97.81 98 PHE A CA 1
ATOM 782 C C . PHE A 1 98 ? 24.798 13.678 -2.447 1.00 97.81 98 PHE A C 1
ATOM 784 O O . PHE A 1 98 ? 25.196 14.336 -1.491 1.00 97.81 98 PHE A O 1
ATOM 791 N N . GLY A 1 99 ? 24.224 12.480 -2.285 1.00 97.00 99 GLY A N 1
ATOM 792 C CA . GLY A 1 99 ? 23.971 11.889 -0.966 1.00 97.00 99 GLY A CA 1
ATOM 793 C C . GLY A 1 99 ? 22.867 12.595 -0.170 1.00 97.00 99 GLY A C 1
ATOM 794 O O . GLY A 1 99 ? 22.844 12.511 1.054 1.00 97.00 99 GLY A O 1
ATOM 795 N N . LEU A 1 100 ? 21.967 13.309 -0.850 1.00 96.25 100 LEU A N 1
ATOM 796 C CA . LEU A 1 100 ? 20.864 14.045 -0.231 1.00 96.25 100 LEU A CA 1
ATOM 797 C C . LEU A 1 100 ? 19.587 13.178 -0.192 1.00 96.25 100 LEU A C 1
ATOM 799 O O . LEU A 1 100 ? 19.305 12.439 -1.139 1.00 96.25 100 LEU A O 1
ATOM 803 N N . ASP A 1 101 ? 18.793 13.291 0.877 1.00 94.19 101 ASP A N 1
ATOM 804 C CA . ASP A 1 101 ? 17.495 12.605 1.002 1.00 94.19 101 ASP A CA 1
ATOM 805 C C . ASP A 1 101 ? 16.394 13.254 0.142 1.00 94.19 101 ASP A C 1
ATOM 807 O O . ASP A 1 101 ? 16.541 14.375 -0.327 1.00 94.19 101 ASP A O 1
ATOM 811 N N . ASP A 1 102 ? 15.254 12.586 -0.064 1.00 88.31 102 ASP A N 1
ATOM 812 C CA . ASP A 1 102 ? 14.182 13.099 -0.937 1.00 88.31 102 ASP A CA 1
ATOM 813 C C . ASP A 1 102 ? 13.544 14.426 -0.474 1.00 88.31 102 ASP A C 1
ATOM 815 O O . ASP A 1 102 ? 12.950 15.127 -1.302 1.00 88.31 102 ASP A O 1
ATOM 819 N N . ALA A 1 103 ? 13.672 14.781 0.809 1.00 92.69 103 ALA A N 1
ATOM 820 C CA . ALA A 1 103 ? 13.134 16.014 1.381 1.00 92.69 103 ALA A CA 1
ATOM 821 C C . ALA A 1 103 ? 14.087 17.207 1.208 1.00 92.69 103 ALA A C 1
ATOM 823 O O . ALA A 1 103 ? 13.643 18.358 1.194 1.00 92.69 103 ALA A O 1
ATOM 824 N N . THR A 1 104 ? 15.383 16.948 1.036 1.00 95.12 104 THR A N 1
ATOM 825 C CA . THR A 1 104 ? 16.401 17.988 0.951 1.00 95.12 104 THR A CA 1
ATOM 826 C C . THR A 1 104 ? 16.350 18.689 -0.415 1.00 95.12 104 THR A C 1
ATOM 828 O O . THR A 1 104 ? 16.438 18.039 -1.473 1.00 95.12 104 THR A O 1
ATOM 831 N N . PRO A 1 105 ? 16.195 20.028 -0.451 1.00 95.81 105 PRO A N 1
ATOM 832 C CA . PRO A 1 105 ? 16.204 20.765 -1.706 1.00 95.81 105 PRO A CA 1
ATOM 833 C C . PRO A 1 105 ? 17.572 20.644 -2.386 1.00 95.81 105 PRO A C 1
ATOM 835 O O . PRO A 1 105 ? 18.615 20.660 -1.738 1.00 95.81 105 PRO A O 1
ATOM 838 N N . LEU A 1 106 ? 17.568 20.533 -3.717 1.00 96.25 106 LEU A N 1
ATOM 839 C CA . LEU A 1 106 ? 18.812 20.571 -4.482 1.00 96.25 106 LEU A CA 1
ATOM 840 C C . LEU A 1 106 ? 19.461 21.956 -4.348 1.00 96.25 106 LEU A C 1
ATOM 842 O O . LEU A 1 106 ? 18.736 22.956 -4.411 1.00 96.25 106 LEU A O 1
ATOM 846 N N . PRO A 1 107 ? 20.800 22.032 -4.259 1.00 96.12 107 PRO A N 1
ATOM 847 C CA . PRO A 1 107 ? 21.488 23.312 -4.317 1.00 96.12 107 PRO A CA 1
ATOM 848 C C . PRO A 1 107 ? 21.202 24.017 -5.656 1.00 96.12 107 PRO A C 1
ATOM 850 O O . PRO A 1 107 ? 20.809 23.366 -6.638 1.00 96.12 107 PRO A O 1
ATOM 853 N N . PRO A 1 108 ? 21.391 25.344 -5.737 1.00 95.44 108 PRO A N 1
ATOM 854 C CA . PRO A 1 108 ? 21.297 26.084 -6.988 1.00 95.44 108 PRO A CA 1
ATOM 855 C C . PRO A 1 108 ? 22.127 25.434 -8.102 1.00 95.44 108 PRO A C 1
ATOM 857 O O . PRO A 1 108 ? 23.267 25.028 -7.888 1.00 95.44 108 PRO A O 1
ATOM 860 N N . ALA A 1 109 ? 21.588 25.388 -9.327 1.00 92.25 109 ALA A N 1
ATOM 861 C CA . ALA A 1 109 ? 22.247 24.723 -10.459 1.00 92.25 109 ALA A CA 1
ATOM 862 C C . ALA A 1 109 ? 23.674 25.230 -10.718 1.00 92.25 109 ALA A C 1
ATOM 864 O O . ALA A 1 109 ? 24.521 24.466 -11.170 1.00 92.25 109 ALA A O 1
ATOM 865 N N . ARG A 1 110 ? 23.957 26.501 -10.393 1.00 92.25 110 ARG A N 1
ATOM 866 C CA . ARG A 1 110 ? 25.289 27.106 -10.524 1.00 92.25 110 ARG A CA 1
ATOM 867 C C . ARG A 1 110 ? 26.356 26.442 -9.640 1.00 92.25 110 ARG A C 1
ATOM 869 O O . ARG A 1 110 ? 27.502 26.367 -10.068 1.00 92.25 110 ARG A O 1
ATOM 876 N N . GLU A 1 111 ? 25.961 25.888 -8.496 1.00 95.81 111 GLU A N 1
ATOM 877 C CA . GLU A 1 111 ? 26.827 25.258 -7.485 1.00 95.81 111 GLU A CA 1
ATOM 878 C C . GLU A 1 111 ? 26.965 23.738 -7.689 1.00 95.81 111 GLU A C 1
ATOM 880 O O . GLU A 1 111 ? 27.771 23.085 -7.031 1.00 95.81 111 GLU A O 1
ATOM 885 N N . TRP A 1 112 ? 26.225 23.141 -8.634 1.00 95.75 112 TRP A N 1
ATOM 886 C CA . TRP A 1 112 ? 26.214 21.683 -8.814 1.00 95.75 112 TRP A CA 1
ATOM 887 C C . TRP A 1 112 ? 27.595 21.081 -9.070 1.00 95.75 112 TRP A C 1
ATOM 889 O O . TRP A 1 112 ? 27.848 19.975 -8.613 1.00 95.75 112 TRP A O 1
ATOM 899 N N . ALA A 1 113 ? 28.487 21.786 -9.772 1.00 95.75 113 ALA A N 1
ATOM 900 C CA . ALA A 1 113 ? 29.819 21.268 -10.085 1.00 95.75 113 ALA A CA 1
ATOM 901 C C . ALA A 1 113 ? 30.697 21.141 -8.829 1.00 95.75 113 ALA A C 1
ATOM 903 O O . ALA A 1 113 ? 31.447 20.176 -8.711 1.00 95.75 113 ALA A O 1
ATOM 904 N N . ASP A 1 114 ? 30.571 22.077 -7.883 1.00 95.56 114 ASP A N 1
ATOM 905 C CA . ASP A 1 114 ? 31.288 22.036 -6.605 1.00 95.56 114 ASP A CA 1
ATOM 906 C C . ASP A 1 114 ? 30.748 20.916 -5.717 1.00 95.56 114 ASP A C 1
ATOM 908 O O . ASP A 1 114 ? 31.521 20.099 -5.221 1.00 95.56 114 ASP A O 1
ATOM 912 N N . HIS A 1 115 ? 29.420 20.803 -5.607 1.00 97.00 115 HIS A N 1
ATOM 913 C CA . HIS A 1 115 ? 28.782 19.696 -4.892 1.00 97.00 115 HIS A CA 1
ATOM 914 C C . HIS A 1 115 ? 29.101 18.334 -5.518 1.00 97.00 115 HIS A C 1
ATOM 916 O O . HIS A 1 115 ? 29.351 17.374 -4.796 1.00 97.00 115 HIS A O 1
ATOM 922 N N . GLY A 1 116 ? 29.144 18.247 -6.849 1.00 96.44 116 GLY A N 1
ATOM 923 C CA . GLY A 1 116 ? 29.521 17.034 -7.571 1.00 96.44 116 GLY A CA 1
ATOM 924 C C . GLY A 1 116 ? 30.948 16.603 -7.264 1.00 96.44 116 GLY A C 1
ATOM 925 O O . GLY A 1 116 ? 31.168 15.435 -6.955 1.00 96.44 116 GLY A O 1
ATOM 926 N N . ARG A 1 117 ? 31.900 17.546 -7.265 1.00 97.81 117 ARG A N 1
ATOM 927 C CA . ARG A 1 117 ? 33.287 17.280 -6.856 1.00 97.81 117 ARG A CA 1
ATOM 928 C C . ARG A 1 117 ? 33.371 16.835 -5.398 1.00 97.81 117 ARG A C 1
ATOM 930 O O . ARG A 1 117 ? 34.020 15.834 -5.121 1.00 97.81 117 ARG A O 1
ATOM 937 N N . ALA A 1 118 ? 32.688 17.530 -4.488 1.00 97.44 118 ALA A N 1
ATOM 938 C CA . ALA A 1 118 ? 32.675 17.188 -3.065 1.00 97.44 118 ALA A CA 1
ATOM 939 C C . ALA A 1 118 ? 32.072 15.796 -2.793 1.00 97.44 118 ALA A C 1
ATOM 941 O O . ALA A 1 118 ? 32.547 15.077 -1.920 1.00 97.44 118 ALA A O 1
ATOM 942 N N . ALA A 1 119 ? 31.062 15.397 -3.570 1.00 97.44 119 ALA A N 1
ATOM 943 C CA . ALA A 1 119 ? 30.427 14.084 -3.492 1.00 97.44 119 ALA A CA 1
ATOM 944 C C . ALA A 1 119 ? 31.128 13.001 -4.342 1.00 97.44 119 ALA A C 1
ATOM 946 O O . ALA A 1 119 ? 30.604 11.897 -4.472 1.00 97.44 119 ALA A O 1
ATOM 947 N N . ASN A 1 120 ? 32.302 13.288 -4.922 1.00 97.62 120 ASN A N 1
ATOM 948 C CA . ASN A 1 120 ? 33.058 12.377 -5.794 1.00 97.62 120 ASN A CA 1
ATOM 949 C C . ASN A 1 120 ? 32.260 11.849 -7.002 1.00 97.62 120 ASN A C 1
ATOM 951 O O . ASN A 1 120 ? 32.457 10.720 -7.457 1.00 97.62 120 ASN A O 1
ATOM 955 N N . VAL A 1 121 ? 31.355 12.660 -7.551 1.00 96.56 121 VAL A N 1
ATOM 956 C CA . VAL A 1 121 ? 30.586 12.293 -8.742 1.00 96.56 121 VAL A CA 1
ATOM 957 C C . VAL A 1 121 ? 31.515 12.295 -9.962 1.00 96.56 121 VAL A C 1
ATOM 959 O O . VAL A 1 121 ? 32.101 13.337 -10.269 1.00 96.56 121 VAL A O 1
ATOM 962 N N . PRO A 1 122 ? 31.650 11.183 -10.705 1.00 96.81 122 PRO A N 1
ATOM 963 C CA . PRO A 1 122 ? 32.600 11.100 -11.806 1.00 96.81 122 PRO A CA 1
ATOM 964 C C . PRO A 1 122 ? 32.216 12.033 -12.960 1.00 96.81 122 PRO A C 1
ATOM 966 O O . PRO A 1 122 ? 31.073 12.035 -13.424 1.00 96.81 122 PRO A O 1
ATOM 969 N N . PHE A 1 123 ? 33.191 12.792 -13.462 1.00 97.00 123 PHE A N 1
ATOM 970 C CA . PHE A 1 123 ? 33.066 13.506 -14.729 1.00 97.00 123 PHE A CA 1
ATOM 971 C C . PHE A 1 123 ? 33.334 12.547 -15.890 1.00 97.00 123 PHE A C 1
ATOM 973 O O . PHE A 1 123 ? 34.365 11.879 -15.937 1.00 97.00 123 PHE A O 1
ATOM 980 N N . VAL A 1 124 ? 32.406 12.494 -16.840 1.00 96.75 124 VAL A N 1
ATOM 981 C CA . VAL A 1 124 ? 32.515 11.703 -18.067 1.00 96.75 124 VAL A CA 1
ATOM 982 C C . VAL A 1 124 ? 32.585 12.674 -19.251 1.00 96.75 124 VAL A C 1
ATOM 984 O O . VAL A 1 124 ? 31.553 13.256 -19.602 1.00 96.75 124 VAL A O 1
ATOM 987 N N . PRO A 1 125 ? 33.774 12.886 -19.853 1.00 93.69 125 PRO A N 1
ATOM 988 C CA . PRO A 1 125 ? 33.974 13.904 -20.886 1.00 93.69 125 PRO A CA 1
ATOM 989 C C . PRO A 1 125 ? 33.072 13.720 -22.111 1.00 93.69 125 PRO A C 1
ATOM 991 O O . PRO A 1 125 ? 32.472 14.676 -22.591 1.00 93.69 125 PRO A O 1
ATOM 994 N N . ASP A 1 126 ? 32.899 12.481 -22.568 1.00 95.94 126 ASP A N 1
ATOM 995 C CA . ASP A 1 126 ? 32.143 12.125 -23.772 1.00 95.94 126 ASP A CA 1
ATOM 996 C C . ASP A 1 126 ? 30.672 11.771 -23.499 1.00 95.94 126 ASP A C 1
ATOM 998 O O . ASP A 1 126 ? 30.000 11.126 -24.312 1.00 95.94 126 ASP A O 1
ATOM 1002 N N . ALA A 1 127 ? 30.142 12.210 -22.353 1.00 95.81 127 ALA A N 1
ATOM 1003 C CA . ALA A 1 127 ? 28.782 11.887 -21.949 1.00 95.81 127 ALA A CA 1
ATOM 1004 C C . ALA A 1 127 ? 27.721 12.394 -22.934 1.00 95.81 127 ALA A C 1
ATOM 1006 O O . ALA A 1 127 ? 26.725 11.704 -23.140 1.00 95.81 127 ALA A O 1
ATOM 1007 N N . ALA A 1 128 ? 27.945 13.542 -23.583 1.00 96.12 128 ALA A N 1
ATOM 1008 C CA . ALA A 1 128 ? 27.019 14.109 -24.567 1.00 96.12 128 ALA A CA 1
ATOM 1009 C C . ALA A 1 128 ? 26.801 13.172 -25.764 1.00 96.12 128 ALA A C 1
ATOM 1011 O O . ALA A 1 128 ? 25.673 12.981 -26.212 1.00 96.12 128 ALA A O 1
ATOM 1012 N N . THR A 1 129 ? 27.872 12.520 -26.222 1.00 96.00 129 THR A N 1
ATOM 1013 C CA . THR A 1 129 ? 27.846 11.574 -27.343 1.00 96.00 129 THR A CA 1
ATOM 1014 C C . THR A 1 129 ? 27.319 10.199 -26.927 1.00 96.00 129 THR A C 1
ATOM 1016 O O . THR A 1 129 ? 26.650 9.520 -27.709 1.00 96.00 129 THR A O 1
ATOM 1019 N N . LYS A 1 130 ? 27.616 9.754 -25.698 1.00 97.69 130 LYS A N 1
ATOM 1020 C CA . LYS A 1 130 ? 27.211 8.429 -25.197 1.00 97.69 130 LYS A CA 1
ATOM 1021 C C . LYS A 1 130 ? 25.761 8.374 -24.723 1.00 97.69 130 LYS A C 1
ATOM 1023 O O . LYS A 1 130 ? 25.094 7.367 -24.963 1.00 97.69 130 LYS A O 1
ATOM 1028 N N . LEU A 1 131 ? 25.268 9.427 -24.065 1.00 97.44 131 LEU A N 1
ATOM 1029 C CA . LEU A 1 131 ? 23.958 9.418 -23.408 1.00 97.44 131 LEU A CA 1
ATOM 1030 C C . LEU A 1 131 ? 22.814 9.025 -24.362 1.00 97.44 131 LEU A C 1
ATOM 1032 O O . LEU A 1 131 ? 22.084 8.102 -24.001 1.00 97.44 131 LEU A O 1
ATOM 1036 N N . PRO A 1 132 ? 22.663 9.611 -25.571 1.00 96.50 132 PRO A N 1
ATOM 1037 C CA . PRO A 1 132 ? 21.551 9.261 -26.459 1.00 96.50 132 PRO A CA 1
ATOM 1038 C C . PRO A 1 132 ? 21.547 7.783 -26.870 1.00 96.50 132 PRO A C 1
ATOM 1040 O O . PRO A 1 132 ? 20.483 7.173 -26.979 1.00 96.50 132 PRO A O 1
ATOM 1043 N N . LYS A 1 133 ? 22.729 7.172 -27.042 1.00 97.50 133 LYS A N 1
ATOM 1044 C CA . LYS A 1 133 ? 22.868 5.751 -27.402 1.00 97.50 133 LYS A CA 1
ATOM 1045 C C . LYS A 1 133 ? 22.409 4.844 -26.261 1.00 97.50 133 LYS A C 1
ATOM 1047 O O . LYS A 1 133 ? 21.570 3.970 -26.463 1.00 97.50 133 LYS A O 1
ATOM 1052 N N . VAL A 1 134 ? 22.906 5.095 -25.047 1.00 98.12 134 VAL A N 1
ATOM 1053 C CA . VAL A 1 134 ? 22.533 4.312 -23.856 1.00 98.12 134 VAL A CA 1
ATOM 1054 C C . VAL A 1 134 ? 21.056 4.526 -23.503 1.00 98.12 134 VAL A C 1
ATOM 1056 O O . VAL A 1 134 ? 20.355 3.577 -23.156 1.00 98.12 134 VAL A O 1
ATOM 1059 N N . ALA A 1 135 ? 20.542 5.749 -23.653 1.00 97.94 135 ALA A N 1
ATOM 1060 C CA . ALA A 1 135 ? 19.128 6.056 -23.455 1.00 97.94 135 ALA A CA 1
ATOM 1061 C C . ALA A 1 135 ? 18.226 5.351 -24.482 1.00 97.94 135 ALA A C 1
ATOM 1063 O O . ALA A 1 135 ? 17.153 4.872 -24.117 1.00 97.94 135 ALA A O 1
ATOM 1064 N N . THR A 1 136 ? 18.668 5.236 -25.739 1.00 98.19 136 THR A N 1
ATOM 1065 C CA . THR A 1 136 ? 17.957 4.488 -26.789 1.00 98.19 136 THR A CA 1
ATOM 1066 C C . THR A 1 136 ? 17.886 3.003 -26.443 1.00 98.19 136 THR A C 1
ATOM 1068 O O . THR A 1 136 ? 16.792 2.444 -26.427 1.00 98.19 136 THR A O 1
ATOM 1071 N N . GLN A 1 137 ? 19.008 2.383 -26.054 1.00 98.31 137 GLN A N 1
ATOM 1072 C CA . GLN A 1 137 ? 19.024 0.986 -25.594 1.00 98.31 137 GLN A CA 1
ATOM 1073 C C . GLN A 1 137 ? 18.085 0.780 -24.396 1.00 98.31 137 GLN A C 1
ATOM 1075 O O . GLN A 1 137 ? 17.290 -0.157 -24.367 1.00 98.31 137 GLN A O 1
ATOM 1080 N N . HIS A 1 138 ? 18.119 1.694 -23.421 1.00 98.19 138 HIS A N 1
ATOM 1081 C CA . HIS A 1 138 ? 17.217 1.654 -22.273 1.00 98.19 138 HIS A CA 1
ATOM 1082 C C . HIS A 1 138 ? 15.741 1.724 -22.698 1.00 98.19 138 HIS A C 1
ATOM 1084 O O . HIS A 1 138 ? 14.906 0.994 -22.167 1.00 98.19 138 HIS A O 1
ATOM 1090 N N . ALA A 1 139 ? 15.401 2.591 -23.655 1.00 97.81 139 ALA A N 1
ATOM 1091 C CA . ALA A 1 139 ? 14.044 2.716 -24.177 1.00 97.81 139 ALA A CA 1
ATOM 1092 C C . ALA A 1 139 ? 13.587 1.453 -24.923 1.00 97.81 139 ALA A C 1
ATOM 1094 O O . ALA A 1 139 ? 12.475 0.990 -24.671 1.00 97.81 139 ALA A O 1
ATOM 1095 N N . ILE A 1 140 ? 14.454 0.847 -25.742 1.00 98.38 140 ILE A N 1
ATOM 1096 C CA . ILE A 1 140 ? 14.195 -0.443 -26.400 1.00 98.38 140 ILE A CA 1
ATOM 1097 C C . ILE A 1 140 ? 13.869 -1.514 -25.352 1.00 98.38 140 ILE A C 1
ATOM 1099 O O . ILE A 1 140 ? 12.832 -2.172 -25.436 1.00 98.38 140 ILE A O 1
ATOM 1103 N N . LEU A 1 141 ? 14.701 -1.642 -24.313 1.00 97.94 141 LEU A N 1
ATOM 1104 C CA . LEU A 1 141 ? 14.490 -2.609 -23.232 1.00 97.94 141 LEU A CA 1
ATOM 1105 C C . LEU A 1 141 ? 13.179 -2.371 -22.475 1.00 97.94 141 LEU A C 1
ATOM 1107 O O . LEU A 1 141 ? 12.485 -3.328 -22.140 1.00 97.94 141 LEU A O 1
ATOM 1111 N N . LEU A 1 142 ? 12.795 -1.113 -22.230 1.00 96.50 142 LEU A N 1
ATOM 1112 C CA . LEU A 1 142 ? 11.502 -0.796 -21.619 1.00 96.50 142 LEU A CA 1
ATOM 1113 C C . LEU A 1 142 ? 10.312 -1.173 -22.515 1.00 96.50 142 LEU A C 1
ATOM 1115 O O . LEU A 1 142 ? 9.314 -1.676 -21.993 1.00 96.50 142 LEU A O 1
ATOM 1119 N N . GLY A 1 143 ? 10.415 -0.950 -23.830 1.00 96.94 143 GLY A N 1
ATOM 1120 C CA . GLY A 1 143 ? 9.409 -1.367 -24.813 1.00 96.94 143 GLY A CA 1
ATOM 1121 C C . GLY A 1 143 ? 9.228 -2.885 -24.821 1.00 96.94 143 GLY A C 1
ATOM 1122 O O . GLY A 1 143 ? 8.128 -3.384 -24.587 1.00 96.94 143 GLY A O 1
ATOM 1123 N N . ARG A 1 144 ? 10.337 -3.625 -24.938 1.00 97.94 144 ARG A N 1
ATOM 1124 C CA . ARG A 1 144 ? 10.364 -5.095 -24.870 1.00 97.94 144 ARG A CA 1
ATOM 1125 C C . ARG A 1 144 ? 9.801 -5.626 -23.548 1.00 97.94 144 ARG A C 1
ATOM 1127 O O . ARG A 1 144 ? 8.929 -6.495 -23.533 1.00 97.94 144 ARG A O 1
ATOM 1134 N N . ARG A 1 145 ? 10.230 -5.051 -22.418 1.00 95.50 145 ARG A N 1
ATOM 1135 C CA . ARG A 1 145 ? 9.758 -5.443 -21.080 1.00 95.50 145 ARG A CA 1
ATOM 1136 C C . ARG A 1 145 ? 8.243 -5.346 -20.957 1.00 95.50 145 ARG A C 1
ATOM 1138 O O . ARG A 1 145 ? 7.644 -6.180 -20.284 1.00 95.50 145 ARG A O 1
ATOM 1145 N N . ARG A 1 146 ? 7.629 -4.319 -21.555 1.00 92.81 146 ARG A N 1
ATOM 1146 C CA . ARG A 1 146 ? 6.175 -4.133 -21.524 1.00 92.81 146 ARG A CA 1
ATOM 1147 C C . ARG A 1 146 ? 5.465 -5.335 -22.142 1.00 92.81 146 ARG A C 1
ATOM 1149 O O . ARG A 1 146 ? 4.614 -5.898 -21.471 1.00 92.81 146 ARG A O 1
ATOM 1156 N N . VAL A 1 147 ? 5.862 -5.753 -23.342 1.00 94.50 147 VAL A N 1
ATOM 1157 C CA . VAL A 1 147 ? 5.245 -6.877 -24.072 1.00 94.50 147 VAL A CA 1
ATOM 1158 C C . VAL A 1 147 ? 5.371 -8.179 -23.298 1.00 94.50 147 VAL A C 1
ATOM 1160 O O . VAL A 1 147 ? 4.380 -8.860 -23.061 1.00 94.50 147 VAL A O 1
ATOM 1163 N N . VAL A 1 148 ? 6.587 -8.496 -22.852 1.00 93.62 148 VAL A N 1
ATOM 1164 C CA . VAL A 1 148 ? 6.860 -9.726 -22.104 1.00 93.62 148 VAL A CA 1
ATOM 1165 C C . VAL A 1 148 ? 6.073 -9.749 -20.803 1.00 93.62 148 VAL A C 1
ATOM 1167 O O . VAL A 1 148 ? 5.407 -10.732 -20.498 1.00 93.62 148 VAL A O 1
ATOM 1170 N N . ARG A 1 149 ? 6.073 -8.640 -20.056 1.00 87.00 149 ARG A N 1
ATOM 1171 C CA . ARG A 1 149 ? 5.255 -8.527 -18.848 1.00 87.00 149 ARG A CA 1
ATOM 1172 C C . ARG A 1 149 ? 3.772 -8.690 -19.183 1.00 87.00 149 ARG A C 1
ATOM 1174 O O . ARG A 1 149 ? 3.061 -9.357 -18.443 1.00 87.00 149 ARG A O 1
ATOM 1181 N N . ASP A 1 150 ? 3.311 -8.088 -20.276 1.00 86.44 150 ASP A N 1
ATOM 1182 C CA . ASP A 1 150 ? 1.916 -8.139 -20.690 1.00 86.44 150 ASP A CA 1
ATOM 1183 C C . ASP A 1 150 ? 1.464 -9.564 -21.052 1.00 86.44 150 ASP A C 1
ATOM 1185 O O . ASP A 1 150 ? 0.363 -9.953 -20.663 1.00 86.44 150 ASP A O 1
ATOM 1189 N N . LEU A 1 151 ? 2.343 -10.370 -21.647 1.00 86.06 151 LEU A N 1
ATOM 1190 C CA . LEU A 1 151 ? 2.103 -11.781 -21.942 1.00 86.06 151 LEU A CA 1
ATOM 1191 C C . LEU A 1 151 ? 2.211 -12.706 -20.715 1.00 86.06 151 LEU A C 1
ATOM 1193 O O . LEU A 1 151 ? 1.412 -13.634 -20.585 1.00 86.06 151 LEU A O 1
ATOM 1197 N N . LEU A 1 152 ? 3.214 -12.496 -19.856 1.00 81.75 152 LEU A N 1
ATOM 1198 C CA . LEU A 1 152 ? 3.531 -13.398 -18.740 1.00 81.75 152 LEU A CA 1
ATOM 1199 C C . LEU A 1 152 ? 2.555 -13.295 -17.579 1.00 81.75 152 LEU A C 1
ATOM 1201 O O . LEU A 1 152 ? 2.241 -14.296 -16.945 1.00 81.75 152 LEU A O 1
ATOM 1205 N N . PHE A 1 153 ? 2.059 -12.094 -17.309 1.00 77.75 153 PHE A N 1
ATOM 1206 C CA . PHE A 1 153 ? 1.242 -11.849 -16.125 1.00 77.75 153 PHE A CA 1
ATOM 1207 C C . PHE A 1 153 ? -0.205 -11.519 -16.498 1.00 77.75 153 PHE A C 1
ATOM 1209 O O . PHE A 1 153 ? -0.695 -10.519 -15.994 1.00 77.75 153 PHE A O 1
ATOM 1216 N N . PRO A 1 154 ? -0.831 -12.144 -17.511 1.00 65.38 154 PRO A N 1
ATOM 1217 C CA . PRO A 1 154 ? -2.000 -11.592 -18.197 1.00 65.38 154 PRO A CA 1
ATOM 1218 C C . PRO A 1 154 ? -3.097 -11.244 -17.194 1.00 65.38 154 PRO A C 1
ATOM 1220 O O . PRO A 1 154 ? -3.477 -12.057 -16.360 1.00 65.38 154 PRO A O 1
ATOM 1223 N N . GLY A 1 155 ? -3.548 -10.001 -17.250 1.00 64.38 155 GLY A N 1
ATOM 1224 C CA . GLY A 1 155 ? -4.546 -9.468 -16.346 1.00 64.38 155 GLY A CA 1
ATOM 1225 C C . GLY A 1 155 ? -4.786 -8.020 -16.707 1.00 64.38 155 GLY A C 1
ATOM 1226 O O . GLY A 1 155 ? -3.832 -7.282 -16.996 1.00 64.38 155 GLY A O 1
ATOM 1227 N N . ASP A 1 156 ? -6.052 -7.626 -16.708 1.00 68.12 156 ASP A N 1
ATOM 1228 C CA . ASP A 1 156 ? -6.407 -6.243 -16.952 1.00 68.12 156 ASP A CA 1
ATOM 1229 C C . ASP A 1 156 ? -5.710 -5.369 -15.914 1.00 68.12 156 ASP A C 1
ATOM 1231 O O . ASP A 1 156 ? -5.625 -5.689 -14.719 1.00 68.12 156 ASP A O 1
ATOM 1235 N N . SER A 1 157 ? -5.122 -4.268 -16.378 1.00 73.75 157 SER A N 1
ATOM 1236 C CA . SER A 1 157 ? -4.629 -3.253 -15.462 1.00 73.75 157 SER A CA 1
ATOM 1237 C C . SER A 1 157 ? -5.839 -2.595 -14.817 1.00 73.75 157 SER A C 1
ATOM 1239 O O . SER A 1 157 ? -6.383 -1.620 -15.332 1.00 73.75 157 SER A O 1
ATOM 1241 N N . VAL A 1 158 ? -6.262 -3.147 -13.690 1.00 83.81 158 VAL A N 1
ATOM 1242 C CA . VAL A 1 158 ? -7.379 -2.621 -12.925 1.00 83.81 158 VAL A CA 1
ATOM 1243 C C . VAL A 1 158 ? -6.903 -1.389 -12.163 1.00 83.81 158 VAL A C 1
ATOM 1245 O O . VAL A 1 158 ? -6.013 -1.455 -11.306 1.00 83.81 158 VAL A O 1
ATOM 1248 N N . LYS A 1 159 ? -7.487 -0.235 -12.487 1.00 88.44 159 LYS A N 1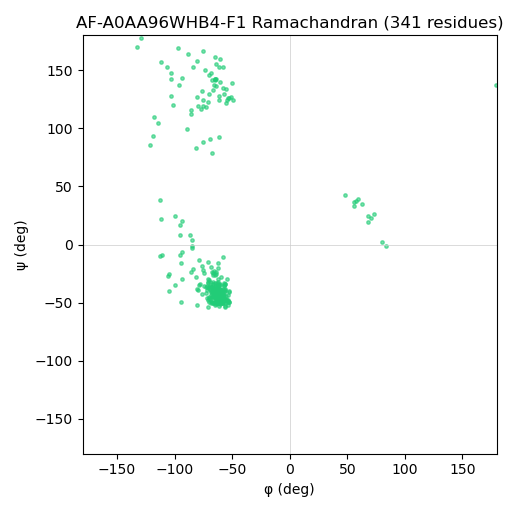
ATOM 1249 C CA . LYS A 1 159 ? -7.292 0.992 -11.717 1.00 88.44 159 LYS A CA 1
ATOM 1250 C C . LYS A 1 159 ? -8.295 0.994 -10.568 1.00 88.44 159 LYS A C 1
ATOM 1252 O O . LYS A 1 159 ? -9.490 1.071 -10.810 1.00 88.44 159 LYS A O 1
ATOM 1257 N N . ILE A 1 160 ? -7.797 0.951 -9.335 1.00 93.06 160 ILE A N 1
ATOM 1258 C CA . ILE A 1 160 ? -8.636 1.060 -8.139 1.00 93.06 160 ILE A CA 1
ATOM 1259 C C . ILE A 1 160 ? -8.623 2.509 -7.653 1.00 93.06 160 ILE A C 1
ATOM 1261 O O . ILE A 1 160 ? -7.572 3.161 -7.625 1.00 93.06 160 ILE A O 1
ATOM 1265 N N . GLU A 1 161 ? -9.788 3.016 -7.265 1.00 92.44 161 GLU A N 1
ATOM 1266 C CA . GLU A 1 161 ? -9.909 4.318 -6.623 1.00 92.44 161 GLU A CA 1
ATOM 1267 C C . GLU A 1 161 ? -9.230 4.323 -5.246 1.00 92.44 161 GLU A C 1
ATOM 1269 O O . GLU A 1 161 ? -9.360 3.393 -4.448 1.00 92.44 161 GLU A O 1
ATOM 1274 N N . ARG A 1 162 ? -8.494 5.400 -4.951 1.00 93.12 162 ARG A N 1
ATOM 1275 C CA . ARG A 1 162 ? -7.909 5.621 -3.630 1.00 93.12 162 ARG A CA 1
ATOM 1276 C C . ARG A 1 162 ? -8.758 6.621 -2.861 1.00 93.12 162 ARG A C 1
ATOM 1278 O O . ARG A 1 162 ? -8.833 7.783 -3.246 1.00 93.12 162 ARG A O 1
ATOM 1285 N N . LEU A 1 163 ? -9.278 6.178 -1.724 1.00 93.94 163 LEU A N 1
ATOM 1286 C CA . LEU A 1 163 ? -10.068 7.002 -0.820 1.00 93.94 163 LEU A CA 1
ATOM 1287 C C . LEU A 1 163 ? -9.208 7.836 0.136 1.00 93.94 163 LEU A C 1
ATOM 1289 O O . LEU A 1 163 ? -8.108 7.435 0.539 1.00 93.94 163 LEU A O 1
ATOM 1293 N N . ASP A 1 164 ? -9.763 8.967 0.572 1.00 96.69 164 ASP A N 1
ATOM 1294 C CA . ASP A 1 164 ? -9.260 9.711 1.722 1.00 96.69 164 ASP A CA 1
ATOM 1295 C C . ASP A 1 164 ? -9.776 9.094 3.031 1.00 96.69 164 ASP A C 1
ATOM 1297 O O . ASP A 1 164 ? -10.754 9.528 3.642 1.00 96.69 164 ASP A O 1
ATOM 1301 N N . PHE A 1 165 ? -9.080 8.050 3.480 1.00 96.25 165 PHE A N 1
ATOM 1302 C CA . PHE A 1 165 ? -9.394 7.367 4.733 1.00 96.25 165 PHE A CA 1
ATOM 1303 C C . PHE A 1 165 ? -9.271 8.246 5.974 1.00 96.25 165 PHE A C 1
ATOM 1305 O O . PHE A 1 165 ? -9.744 7.828 7.027 1.00 96.25 165 PHE A O 1
ATOM 1312 N N . LYS A 1 166 ? -8.616 9.409 5.907 1.00 97.19 166 LYS A N 1
ATOM 1313 C CA . LYS A 1 166 ? -8.592 10.325 7.046 1.00 97.19 166 LYS A CA 1
ATOM 1314 C C . LYS A 1 166 ? -9.977 10.945 7.217 1.00 97.19 166 LYS A C 1
ATOM 1316 O O . LYS A 1 166 ? -10.581 10.762 8.268 1.00 97.19 166 LYS A O 1
ATOM 1321 N N . THR A 1 167 ? -10.502 11.542 6.151 1.00 97.81 167 THR A N 1
ATOM 1322 C CA . THR A 1 167 ? -11.838 12.152 6.130 1.00 97.81 167 THR A CA 1
ATOM 1323 C C . THR A 1 167 ? -12.927 11.153 6.534 1.00 97.81 167 THR A C 1
ATOM 1325 O O . THR A 1 167 ? -13.675 11.422 7.467 1.00 97.81 167 THR A O 1
ATOM 1328 N N . VAL A 1 168 ? -12.926 9.937 5.966 1.00 97.81 168 VAL A N 1
ATOM 1329 C CA . VAL A 1 168 ? -13.898 8.876 6.326 1.00 97.81 168 VAL A CA 1
ATOM 1330 C C . VAL A 1 168 ? -13.877 8.544 7.825 1.00 97.81 168 VAL A C 1
ATOM 1332 O O . VAL A 1 168 ? -14.916 8.300 8.440 1.00 97.81 168 VAL A O 1
ATOM 1335 N N . LYS A 1 169 ? -12.686 8.494 8.435 1.00 98.12 169 LYS A N 1
ATOM 1336 C CA . LYS A 1 169 ? -12.548 8.189 9.865 1.00 98.12 169 LYS A CA 1
ATOM 1337 C C . LYS A 1 169 ? -13.001 9.366 10.724 1.00 98.12 169 LYS A C 1
ATOM 1339 O O . LYS A 1 169 ? -13.665 9.125 11.728 1.00 98.12 169 LYS A O 1
ATOM 1344 N N . ASP A 1 170 ? -12.652 10.589 10.339 1.00 98.06 170 ASP A N 1
ATOM 1345 C CA . ASP A 1 170 ? -12.997 11.809 11.070 1.00 98.06 170 ASP A CA 1
ATOM 1346 C C . ASP A 1 170 ? -14.519 12.046 11.069 1.00 98.06 170 ASP A C 1
ATOM 1348 O O . ASP A 1 170 ? -15.092 12.329 12.122 1.00 98.06 170 ASP A O 1
ATOM 1352 N N . GLU A 1 171 ? -15.194 11.822 9.937 1.00 98.31 171 GLU A N 1
ATOM 1353 C CA . GLU A 1 171 ? -16.661 11.872 9.825 1.00 98.31 171 GLU A CA 1
ATOM 1354 C C . GLU A 1 171 ? -17.337 10.845 10.744 1.00 98.31 171 GLU A C 1
ATOM 1356 O O . GLU A 1 171 ? -18.206 11.191 11.545 1.00 98.31 171 GLU A O 1
ATOM 1361 N N . ALA A 1 172 ? -16.877 9.590 10.710 1.00 98.19 172 ALA A N 1
ATOM 1362 C CA . ALA A 1 172 ? -17.392 8.522 11.567 1.00 98.19 172 ALA A CA 1
ATOM 1363 C C . ALA A 1 172 ? -17.176 8.799 13.071 1.00 98.19 172 ALA A C 1
ATOM 1365 O O . ALA A 1 172 ? -18.004 8.434 13.910 1.00 98.19 172 ALA A O 1
ATOM 1366 N N . VAL A 1 173 ? -16.059 9.440 13.435 1.00 98.50 173 VAL A N 1
ATOM 1367 C CA . VAL A 1 173 ? -15.788 9.889 14.811 1.00 98.50 173 VAL A CA 1
ATOM 1368 C C . VAL A 1 173 ? -16.756 11.005 15.208 1.00 98.50 173 VAL A C 1
ATOM 1370 O O . VAL A 1 173 ? -17.299 10.967 16.315 1.00 98.50 173 VAL A O 1
ATOM 1373 N N . ALA A 1 174 ? -16.967 11.989 14.330 1.00 98.38 174 ALA A N 1
ATOM 1374 C CA . ALA A 1 174 ? -17.857 13.119 14.576 1.00 98.38 174 ALA A CA 1
ATOM 1375 C C . ALA A 1 174 ? -19.311 12.665 14.778 1.00 98.38 174 ALA A C 1
ATOM 1377 O O . ALA A 1 174 ? -19.945 13.096 15.739 1.00 98.38 174 ALA A O 1
ATOM 1378 N N . GLU A 1 175 ? -19.799 11.734 13.954 1.00 98.25 175 GLU A N 1
ATOM 1379 C CA . GLU A 1 175 ? -21.144 11.157 14.066 1.00 98.25 175 GLU A CA 1
ATOM 1380 C C . GLU A 1 175 ? -21.376 10.503 15.440 1.00 98.25 175 GLU A C 1
ATOM 1382 O O . GLU A 1 175 ? -22.365 10.782 16.121 1.00 98.25 175 GLU A O 1
ATOM 1387 N N . VAL A 1 176 ? -20.432 9.672 15.898 1.00 98.44 176 VAL A N 1
ATOM 1388 C CA . VAL A 1 176 ? -20.545 8.996 17.202 1.00 98.44 176 VAL A CA 1
ATOM 1389 C C . VAL A 1 176 ? -20.480 9.980 18.362 1.00 98.44 176 VAL A C 1
ATOM 1391 O O . VAL A 1 176 ? -21.189 9.794 19.352 1.00 98.44 176 VAL A O 1
ATOM 1394 N N . ARG A 1 177 ? -19.638 11.014 18.265 1.00 98.31 177 ARG A N 1
ATOM 1395 C CA . ARG A 1 177 ? -19.563 12.064 19.289 1.00 98.31 177 ARG A CA 1
ATOM 1396 C C . ARG A 1 177 ? -20.869 12.838 19.373 1.00 98.31 177 ARG A C 1
ATOM 1398 O O . ARG A 1 177 ? -21.434 12.894 20.459 1.00 98.31 177 ARG A O 1
ATOM 1405 N N . ALA A 1 178 ? -21.391 13.317 18.245 1.00 98.12 178 ALA A N 1
ATOM 1406 C CA . ALA A 1 178 ? -22.672 14.017 18.195 1.00 98.12 178 ALA A CA 1
ATOM 1407 C C . ALA A 1 178 ? -23.793 13.181 18.839 1.00 98.12 178 ALA A C 1
ATOM 1409 O O . ALA A 1 178 ? -24.473 13.649 19.748 1.00 98.12 178 ALA A O 1
ATOM 1410 N N . ALA A 1 179 ? -23.894 11.897 18.478 1.00 97.69 179 ALA A N 1
ATOM 1411 C CA . ALA A 1 179 ? -24.915 10.998 19.016 1.00 97.69 179 ALA A CA 1
ATOM 1412 C C . ALA A 1 179 ? -24.789 10.700 20.527 1.00 97.69 179 ALA A C 1
ATOM 1414 O O . ALA A 1 179 ? -25.759 10.249 21.142 1.00 97.69 179 ALA A O 1
ATOM 1415 N N . LEU A 1 180 ? -23.603 10.861 21.125 1.00 98.19 180 LEU A N 1
ATOM 1416 C CA . LEU A 1 180 ? -23.345 10.535 22.534 1.00 98.19 180 LEU A CA 1
ATOM 1417 C C . LEU A 1 180 ? -23.219 11.767 23.435 1.00 98.19 180 LEU A C 1
ATOM 1419 O O . LEU A 1 180 ? -23.499 11.654 24.628 1.00 98.19 180 LEU A O 1
ATOM 1423 N N . ASP A 1 181 ? -22.805 12.914 22.902 1.00 97.00 181 ASP A N 1
ATOM 1424 C CA . ASP A 1 181 ? -22.634 14.156 23.663 1.00 97.00 181 ASP A CA 1
ATOM 1425 C C . ASP A 1 181 ? -23.976 14.820 24.007 1.00 97.00 181 ASP A C 1
ATOM 1427 O O . ASP A 1 181 ? -24.082 15.492 25.031 1.00 97.00 181 ASP A O 1
ATOM 1431 N N . GLU A 1 182 ? -25.032 14.553 23.234 1.00 96.19 182 GLU A N 1
ATOM 1432 C CA . GLU A 1 182 ? -26.402 14.985 23.546 1.00 96.19 182 GLU A CA 1
ATOM 1433 C C . GLU A 1 182 ? -27.002 14.265 24.771 1.00 96.19 182 GLU A C 1
ATOM 1435 O O . GLU A 1 182 ? -27.948 14.752 25.398 1.00 96.19 182 GLU A O 1
ATOM 1440 N N . ILE A 1 183 ? -26.448 13.108 25.153 1.00 98.00 183 ILE A N 1
ATOM 1441 C CA . ILE A 1 183 ? -26.978 12.279 26.239 1.00 98.00 183 ILE A CA 1
ATOM 1442 C C . ILE A 1 183 ? -26.361 12.710 27.574 1.00 98.00 183 ILE A C 1
ATOM 1444 O O . ILE A 1 183 ? -25.253 12.307 27.933 1.00 98.00 183 ILE A O 1
ATOM 1448 N N . LYS A 1 184 ? -27.117 13.514 28.331 1.00 97.75 184 LYS A N 1
ATOM 1449 C CA . LYS A 1 184 ? -26.699 14.039 29.645 1.00 97.75 184 LYS A CA 1
ATOM 1450 C C . LYS A 1 184 ? -26.680 12.982 30.751 1.00 97.75 184 LYS A C 1
ATOM 1452 O O . LYS A 1 184 ? -25.825 13.041 31.630 1.00 97.75 184 LYS A O 1
ATOM 1457 N N . ASP A 1 185 ? -27.618 12.034 30.730 1.00 98.00 185 ASP A N 1
ATOM 1458 C CA . ASP A 1 185 ? -27.634 10.938 31.701 1.00 98.00 185 ASP A CA 1
ATOM 1459 C C . ASP A 1 185 ? -26.504 9.945 31.401 1.00 98.00 185 ASP A C 1
ATOM 1461 O O . ASP A 1 185 ? -26.467 9.319 30.339 1.00 98.00 185 ASP A O 1
ATOM 1465 N N . LEU A 1 186 ? -25.582 9.783 32.351 1.00 98.00 186 LEU A N 1
ATOM 1466 C CA . LEU A 1 186 ? -24.403 8.939 32.165 1.00 98.00 186 LEU A CA 1
ATOM 1467 C C . LEU A 1 186 ? -24.772 7.461 31.992 1.00 98.00 186 LEU A C 1
ATOM 1469 O O . LEU A 1 186 ? -24.105 6.761 31.231 1.00 98.00 186 LEU A O 1
ATOM 1473 N N . GLY A 1 187 ? -25.841 6.985 32.639 1.00 97.88 187 GLY A N 1
ATOM 1474 C CA . GLY A 1 187 ? -26.317 5.611 32.468 1.00 97.88 187 GLY A CA 1
ATOM 1475 C C . GLY A 1 187 ? -26.799 5.342 31.043 1.00 97.88 187 GLY A C 1
ATOM 1476 O O . GLY A 1 187 ? -26.330 4.413 30.379 1.00 97.88 187 GLY A O 1
ATOM 1477 N N . ALA A 1 188 ? -27.676 6.204 30.526 1.00 98.00 188 ALA A N 1
ATOM 1478 C CA . ALA A 1 188 ? -28.153 6.153 29.149 1.00 98.00 188 ALA A CA 1
ATOM 1479 C C . ALA A 1 188 ? -27.009 6.316 28.137 1.00 98.00 188 ALA A C 1
ATOM 1481 O O . ALA A 1 188 ? -26.970 5.604 27.126 1.00 98.00 188 ALA A O 1
ATOM 1482 N N . ARG A 1 189 ? -26.044 7.203 28.419 1.00 98.38 189 ARG A N 1
ATOM 1483 C CA . ARG A 1 189 ? -24.856 7.407 27.580 1.00 98.38 189 ARG A CA 1
ATOM 1484 C C . ARG A 1 189 ? -23.991 6.149 27.531 1.00 98.38 189 ARG A C 1
ATOM 1486 O O . ARG A 1 189 ? -23.607 5.732 26.438 1.00 98.38 189 ARG A O 1
ATOM 1493 N N . LEU A 1 190 ? -23.744 5.504 28.675 1.00 98.38 190 LEU A N 1
ATOM 1494 C CA . LEU A 1 190 ? -23.011 4.237 28.769 1.00 98.38 190 LEU A CA 1
ATOM 1495 C C . LEU A 1 190 ? -23.686 3.144 27.929 1.00 98.38 190 LEU A C 1
ATOM 1497 O O . LEU A 1 190 ? -23.029 2.503 27.101 1.00 98.38 190 LEU A O 1
ATOM 1501 N N . LYS A 1 191 ? -25.004 2.974 28.097 1.00 98.12 191 LYS A N 1
ATOM 1502 C CA . LYS A 1 191 ? -25.811 2.001 27.349 1.00 98.12 191 LYS A CA 1
ATOM 1503 C C . LYS A 1 191 ? -25.727 2.239 25.843 1.00 98.12 191 LYS A C 1
ATOM 1505 O O . LYS A 1 191 ? -25.438 1.316 25.075 1.00 98.12 191 LYS A O 1
ATOM 1510 N N . LYS A 1 192 ? -25.952 3.485 25.401 1.00 98.31 192 LYS A N 1
ATOM 1511 C CA . LYS A 1 192 ? -25.909 3.862 23.979 1.00 98.31 192 LYS A CA 1
ATOM 1512 C C . LYS A 1 192 ? -24.515 3.649 23.396 1.00 98.31 192 LYS A C 1
ATOM 1514 O O . LYS A 1 192 ? -24.417 3.053 22.326 1.00 98.31 192 LYS A O 1
ATOM 1519 N N . ALA A 1 193 ? -23.462 4.069 24.097 1.00 98.25 193 ALA A N 1
ATOM 1520 C CA . ALA A 1 193 ? -22.081 3.896 23.655 1.00 98.25 193 ALA A CA 1
ATOM 1521 C C . ALA A 1 193 ? -21.713 2.411 23.519 1.00 98.25 193 ALA A C 1
ATOM 1523 O O . ALA A 1 193 ? -21.099 2.019 22.528 1.00 98.25 193 ALA A O 1
ATOM 1524 N N . SER A 1 194 ? -22.139 1.561 24.462 1.00 98.31 194 SER A N 1
ATOM 1525 C CA . SER A 1 194 ? -21.895 0.118 24.360 1.00 98.31 194 SER A CA 1
ATOM 1526 C C . SER A 1 194 ? -22.633 -0.523 23.186 1.00 98.31 194 SER A C 1
ATOM 1528 O O . SER A 1 194 ? -22.064 -1.365 22.494 1.00 98.31 194 SER A O 1
ATOM 1530 N N . ARG A 1 195 ? -23.879 -0.110 22.924 1.00 98.38 195 ARG A N 1
ATOM 1531 C CA . ARG A 1 195 ? -24.631 -0.569 21.749 1.00 98.38 195 ARG A CA 1
ATOM 1532 C C . ARG A 1 195 ? -23.938 -0.168 20.445 1.00 98.38 195 ARG A C 1
ATOM 1534 O O . ARG A 1 195 ? -23.620 -1.053 19.666 1.00 98.38 195 ARG A O 1
ATOM 1541 N N . ILE A 1 196 ? -23.606 1.117 20.260 1.00 98.31 196 ILE A N 1
ATOM 1542 C CA . ILE A 1 196 ? -22.890 1.590 19.057 1.00 98.31 196 ILE A CA 1
ATOM 1543 C C . ILE A 1 196 ? -21.587 0.806 18.864 1.00 98.31 196 ILE A C 1
ATOM 1545 O O . ILE A 1 196 ? -21.286 0.384 17.753 1.00 98.31 196 ILE A O 1
ATOM 1549 N N . ALA A 1 197 ? -20.821 0.587 19.938 1.00 98.25 197 ALA A N 1
ATOM 1550 C CA . ALA A 1 197 ? -19.571 -0.156 19.850 1.00 98.25 197 ALA A CA 1
ATOM 1551 C C . ALA A 1 197 ? -19.778 -1.607 19.386 1.00 98.25 197 ALA A C 1
ATOM 1553 O O . ALA A 1 197 ? -18.969 -2.092 18.602 1.00 98.25 197 ALA A O 1
ATOM 1554 N N . ARG A 1 198 ? -20.828 -2.295 19.855 1.00 97.94 198 ARG A N 1
ATOM 1555 C CA . ARG A 1 198 ? -21.148 -3.670 19.438 1.00 97.94 198 ARG A CA 1
ATOM 1556 C C . ARG A 1 198 ? -21.657 -3.729 18.001 1.00 97.94 198 ARG A C 1
ATOM 1558 O O . ARG A 1 198 ? -21.140 -4.523 17.225 1.00 97.94 198 ARG A O 1
ATOM 1565 N N . ASP A 1 199 ? -22.601 -2.862 17.645 1.00 98.12 199 ASP A N 1
ATOM 1566 C CA . ASP A 1 199 ? -23.190 -2.823 16.302 1.00 98.12 199 ASP A CA 1
ATOM 1567 C C . ASP A 1 199 ? -22.113 -2.517 15.247 1.00 98.12 199 ASP A C 1
ATOM 1569 O O . ASP A 1 199 ? -22.020 -3.194 14.226 1.00 98.12 199 ASP A O 1
ATOM 1573 N N . ALA A 1 200 ? -21.230 -1.553 15.534 1.00 98.12 200 ALA A N 1
ATOM 1574 C CA . ALA A 1 200 ? -20.133 -1.189 14.644 1.00 98.12 200 ALA A CA 1
ATOM 1575 C C . ALA A 1 200 ? -19.038 -2.268 14.549 1.00 98.12 200 ALA A C 1
ATOM 1577 O O . ALA A 1 200 ? -18.397 -2.388 13.509 1.00 98.12 200 ALA A O 1
ATOM 1578 N N . ASP A 1 201 ? -18.808 -3.053 15.607 1.00 98.25 201 ASP A N 1
ATOM 1579 C CA . ASP A 1 201 ? -17.876 -4.190 15.553 1.00 98.25 201 ASP A CA 1
ATOM 1580 C C . ASP A 1 201 ? -18.436 -5.319 14.685 1.00 98.25 201 ASP A C 1
ATOM 1582 O O . ASP A 1 201 ? -17.741 -5.824 13.808 1.00 98.25 201 ASP A O 1
ATOM 1586 N N . ALA A 1 202 ? -19.718 -5.655 14.866 1.00 97.94 202 ALA A N 1
ATOM 1587 C CA . ALA A 1 202 ? -20.404 -6.656 14.055 1.00 97.94 202 ALA A CA 1
ATOM 1588 C C . ALA A 1 202 ? -20.417 -6.263 12.569 1.00 97.94 202 ALA A C 1
ATOM 1590 O O . ALA A 1 202 ? -20.079 -7.075 11.708 1.00 97.94 202 ALA A O 1
ATOM 1591 N N . GLU A 1 203 ? -20.729 -4.998 12.268 1.00 98.00 203 GLU A N 1
ATOM 1592 C CA . GLU A 1 203 ? -20.644 -4.461 10.909 1.00 98.00 203 GLU A CA 1
ATOM 1593 C C . GLU A 1 203 ? -19.212 -4.544 10.360 1.00 98.00 203 GLU A C 1
ATOM 1595 O O . GLU A 1 203 ? -19.009 -4.985 9.229 1.00 98.00 203 GLU A O 1
ATOM 1600 N N . HIS A 1 204 ? -18.208 -4.163 11.160 1.00 97.94 204 HIS A N 1
ATOM 1601 C CA . HIS A 1 204 ? -16.810 -4.230 10.747 1.00 97.94 204 HIS A CA 1
ATOM 1602 C C . HIS A 1 204 ? -16.384 -5.658 10.400 1.00 97.94 204 HIS A C 1
ATOM 1604 O O . HIS A 1 204 ? -15.737 -5.836 9.376 1.00 97.94 204 HIS A O 1
ATOM 1610 N N . VAL A 1 205 ? -16.751 -6.661 11.203 1.00 97.56 205 VAL A N 1
ATOM 1611 C CA . VAL A 1 205 ? -16.398 -8.070 10.955 1.00 97.56 205 VAL A CA 1
ATOM 1612 C C . VAL A 1 205 ? -16.939 -8.548 9.606 1.00 97.56 205 VAL A C 1
ATOM 1614 O O . VAL A 1 205 ? -16.182 -9.105 8.812 1.00 97.56 205 VAL A O 1
ATOM 1617 N N . VAL A 1 206 ? -18.217 -8.286 9.320 1.00 97.25 206 VAL A N 1
ATOM 1618 C CA . VAL A 1 206 ? -18.856 -8.706 8.062 1.00 97.25 206 VAL A CA 1
ATOM 1619 C C . VAL A 1 206 ? -18.222 -7.994 6.867 1.00 97.25 206 VAL A C 1
ATOM 1621 O O . VAL A 1 206 ? -17.767 -8.632 5.920 1.00 97.25 206 VAL A O 1
ATOM 1624 N N . VAL A 1 207 ? -18.135 -6.663 6.925 1.00 97.50 207 VAL A N 1
ATOM 1625 C CA . VAL A 1 207 ? -17.641 -5.862 5.798 1.00 97.50 207 VAL A CA 1
ATOM 1626 C C . VAL A 1 207 ? -16.141 -6.070 5.573 1.00 97.50 207 VAL A C 1
ATOM 1628 O O . VAL A 1 207 ? -15.690 -6.080 4.429 1.00 97.50 207 VAL A O 1
ATOM 1631 N N . ALA A 1 208 ? -15.346 -6.249 6.633 1.00 97.00 208 ALA A N 1
ATOM 1632 C CA . ALA A 1 208 ? -13.913 -6.501 6.503 1.00 97.00 208 ALA A CA 1
ATOM 1633 C C . ALA A 1 208 ? -13.631 -7.839 5.814 1.00 97.00 208 ALA A C 1
ATOM 1635 O O . ALA A 1 208 ? -12.730 -7.885 4.984 1.00 97.00 208 ALA A O 1
ATOM 1636 N N . ALA A 1 209 ? -14.414 -8.887 6.087 1.00 97.38 209 ALA A N 1
ATOM 1637 C CA . ALA A 1 209 ? -14.255 -10.173 5.412 1.00 97.38 209 ALA A CA 1
ATOM 1638 C C . ALA A 1 209 ? -14.491 -10.055 3.894 1.00 97.38 209 ALA A C 1
ATOM 1640 O O . ALA A 1 209 ? -13.673 -10.519 3.099 1.00 97.38 209 ALA A O 1
ATOM 1641 N N . GLU A 1 210 ? -15.560 -9.368 3.476 1.00 97.94 210 GLU A N 1
ATOM 1642 C CA . GLU A 1 210 ? -15.826 -9.121 2.051 1.00 97.94 210 GLU A CA 1
ATOM 1643 C C . GLU A 1 210 ? -14.766 -8.223 1.400 1.00 97.94 210 GLU A C 1
ATOM 1645 O O . GLU A 1 210 ? -14.317 -8.494 0.283 1.00 97.94 210 GLU A O 1
ATOM 1650 N N . ARG A 1 211 ? -14.336 -7.165 2.102 1.00 98.19 211 ARG A N 1
ATOM 1651 C CA . ARG A 1 211 ? -13.248 -6.281 1.662 1.00 98.19 211 ARG A CA 1
ATOM 1652 C C . ARG A 1 211 ? -11.972 -7.080 1.413 1.00 98.19 211 ARG A C 1
ATOM 1654 O O . ARG A 1 211 ? -11.325 -6.898 0.384 1.00 98.19 211 ARG A O 1
ATOM 1661 N N . ASP A 1 212 ? -11.610 -7.938 2.361 1.00 98.38 212 ASP A N 1
ATOM 1662 C CA . ASP A 1 212 ? -10.384 -8.726 2.316 1.00 98.38 212 ASP A CA 1
ATOM 1663 C C . ASP A 1 212 ? -10.443 -9.741 1.170 1.00 98.38 212 ASP A C 1
ATOM 1665 O O . ASP A 1 212 ? -9.481 -9.843 0.411 1.00 98.38 212 ASP A O 1
ATOM 1669 N N . ARG A 1 213 ? -11.597 -10.383 0.942 1.00 97.94 213 ARG A N 1
ATOM 1670 C CA . ARG A 1 213 ? -11.830 -11.244 -0.229 1.00 97.94 213 ARG A CA 1
ATOM 1671 C C . ARG A 1 213 ? -11.641 -10.493 -1.553 1.00 97.94 213 ARG A C 1
ATOM 1673 O O . ARG A 1 213 ? -10.926 -10.978 -2.426 1.00 97.94 213 ARG A O 1
ATOM 1680 N N . CYS A 1 214 ? -12.221 -9.298 -1.701 1.00 97.75 214 CYS A N 1
ATOM 1681 C CA . CYS A 1 214 ? -12.046 -8.482 -2.912 1.00 97.75 214 CYS A CA 1
ATOM 1682 C C . CYS A 1 214 ? -10.578 -8.083 -3.120 1.00 97.75 214 CYS A C 1
ATOM 1684 O O . CYS A 1 214 ? -10.055 -8.150 -4.230 1.00 97.75 214 CYS A O 1
ATOM 1686 N N . ALA A 1 215 ? -9.890 -7.692 -2.047 1.00 97.94 215 ALA A N 1
ATOM 1687 C CA . ALA A 1 215 ? -8.489 -7.305 -2.114 1.00 97.94 215 ALA A CA 1
ATOM 1688 C C . ALA A 1 215 ? -7.566 -8.472 -2.493 1.00 97.94 215 ALA A C 1
ATOM 1690 O O . ALA A 1 215 ? -6.656 -8.290 -3.301 1.00 97.94 215 ALA A O 1
ATOM 1691 N N . LEU A 1 216 ? -7.810 -9.663 -1.940 1.00 97.88 216 LEU A N 1
ATOM 1692 C CA . LEU A 1 216 ? -7.070 -10.878 -2.281 1.00 97.88 216 LEU A CA 1
ATOM 1693 C C . LEU A 1 216 ? -7.334 -11.292 -3.732 1.00 97.88 216 LEU A C 1
ATOM 1695 O O . LEU A 1 216 ? -6.378 -11.571 -4.452 1.00 97.88 216 LEU A O 1
ATOM 1699 N N . SER A 1 217 ? -8.590 -11.229 -4.191 1.00 95.50 217 SER A N 1
ATOM 1700 C CA . SER A 1 217 ? -8.940 -11.458 -5.599 1.00 95.50 217 SER A CA 1
ATOM 1701 C C . SER A 1 217 ? -8.118 -10.560 -6.532 1.00 95.50 217 SER A C 1
ATOM 1703 O O . SER A 1 217 ? -7.426 -11.042 -7.430 1.00 95.50 217 SER A O 1
ATOM 1705 N N . LEU A 1 218 ? -8.114 -9.246 -6.272 1.00 95.38 218 LEU A N 1
ATOM 1706 C CA . LEU A 1 218 ? -7.362 -8.287 -7.083 1.00 95.38 218 LEU A CA 1
ATOM 1707 C C . LEU A 1 218 ? -5.856 -8.547 -7.048 1.00 95.38 218 LEU A C 1
ATOM 1709 O O . LEU A 1 218 ? -5.197 -8.434 -8.077 1.00 95.38 218 LEU A O 1
ATOM 1713 N N . GLU A 1 219 ? -5.306 -8.893 -5.892 1.00 95.31 219 GLU A N 1
ATOM 1714 C CA . GLU A 1 219 ? -3.874 -9.130 -5.741 1.00 95.31 219 GLU A CA 1
ATOM 1715 C C . GLU A 1 219 ? -3.387 -10.388 -6.465 1.00 95.31 219 GLU A C 1
ATOM 1717 O O . GLU A 1 219 ? -2.285 -10.372 -7.016 1.00 95.31 219 GLU A O 1
ATOM 1722 N N . PHE A 1 220 ? -4.162 -11.474 -6.425 1.00 94.31 220 PHE A N 1
ATOM 1723 C CA . PHE A 1 220 ? -3.725 -12.772 -6.938 1.00 94.31 220 PHE A CA 1
ATOM 1724 C C . PHE A 1 220 ? -4.124 -13.035 -8.388 1.00 94.31 220 PHE A C 1
ATOM 1726 O O . PHE A 1 220 ? -3.399 -13.736 -9.094 1.00 94.31 220 PHE A O 1
ATOM 1733 N N . TYR A 1 221 ? -5.242 -12.465 -8.843 1.00 90.88 221 TYR A N 1
ATOM 1734 C CA . TYR A 1 221 ? -5.793 -12.738 -10.173 1.00 90.88 221 TYR A CA 1
ATOM 1735 C C . TYR A 1 221 ? -5.703 -11.558 -11.142 1.00 90.88 221 TYR A C 1
ATOM 1737 O O . TYR A 1 221 ? -5.972 -11.729 -12.329 1.00 90.88 221 TYR A O 1
ATOM 1745 N N . THR A 1 222 ? -5.324 -10.364 -10.678 1.00 89.81 222 THR A N 1
ATOM 1746 C CA . THR A 1 222 ? -5.246 -9.169 -11.535 1.00 89.81 222 THR A CA 1
ATOM 1747 C C . THR A 1 222 ? -3.904 -8.455 -11.403 1.00 89.81 222 THR A C 1
ATOM 1749 O O . THR A 1 222 ? -3.042 -8.826 -10.610 1.00 89.81 222 THR A O 1
ATOM 1752 N N . ARG A 1 223 ? -3.720 -7.381 -12.181 1.00 84.62 223 ARG A N 1
ATOM 1753 C CA . ARG A 1 223 ? -2.560 -6.479 -12.069 1.00 84.62 223 ARG A CA 1
ATOM 1754 C C . ARG A 1 223 ? -2.854 -5.202 -11.295 1.00 84.62 223 ARG A C 1
ATOM 1756 O O . ARG A 1 223 ? -2.202 -4.173 -11.524 1.00 84.62 223 ARG A O 1
ATOM 1763 N N . ALA A 1 224 ? -3.856 -5.234 -10.424 1.00 90.44 224 ALA A N 1
ATOM 1764 C CA . ALA A 1 224 ? -4.193 -4.087 -9.610 1.00 90.44 224 ALA A CA 1
ATOM 1765 C C . ALA A 1 224 ? -2.976 -3.604 -8.809 1.00 90.44 224 ALA A C 1
ATOM 1767 O O . ALA A 1 224 ? -2.236 -4.374 -8.198 1.00 90.44 224 ALA A O 1
ATOM 1768 N N . ARG A 1 225 ? -2.750 -2.290 -8.817 1.00 89.38 225 ARG A N 1
ATOM 1769 C CA . ARG A 1 225 ? -1.666 -1.671 -8.050 1.00 89.38 225 ARG A CA 1
ATOM 1770 C C . ARG A 1 225 ? -2.219 -1.000 -6.811 1.00 89.38 225 ARG A C 1
ATOM 1772 O O . ARG A 1 225 ? -3.289 -0.406 -6.849 1.00 89.38 225 ARG A O 1
ATOM 1779 N N . ALA A 1 226 ? -1.408 -1.000 -5.756 1.00 92.31 226 ALA A N 1
ATOM 1780 C CA . ALA A 1 226 ? -1.699 -0.290 -4.514 1.00 92.31 226 ALA A CA 1
ATOM 1781 C C . ALA A 1 226 ? -3.026 -0.715 -3.852 1.00 92.31 226 ALA A C 1
ATOM 1783 O O . ALA A 1 226 ? -3.712 0.122 -3.265 1.00 92.31 226 ALA A O 1
ATOM 1784 N N . VAL A 1 227 ? -3.349 -2.013 -3.912 1.00 96.25 227 VAL A N 1
ATOM 1785 C CA . VAL A 1 227 ? -4.511 -2.613 -3.235 1.00 96.25 227 VAL A CA 1
ATOM 1786 C C . VAL A 1 227 ? -4.509 -2.268 -1.738 1.00 96.25 227 VAL A C 1
ATOM 1788 O O . VAL A 1 227 ? -5.530 -1.845 -1.205 1.00 96.25 227 VAL A O 1
ATOM 1791 N N . ASP A 1 228 ? -3.342 -2.296 -1.082 1.00 97.12 228 ASP A N 1
ATOM 1792 C CA . ASP A 1 228 ? -3.169 -1.890 0.322 1.00 97.12 228 ASP A CA 1
ATOM 1793 C C . ASP A 1 228 ? -3.626 -0.444 0.590 1.00 97.12 228 ASP A C 1
ATOM 1795 O O . ASP A 1 228 ? -4.304 -0.163 1.583 1.00 97.12 228 ASP A O 1
ATOM 1799 N N . LYS A 1 229 ? -3.325 0.477 -0.334 1.00 96.19 229 LYS A N 1
ATOM 1800 C CA . LYS A 1 229 ? -3.740 1.882 -0.227 1.00 96.19 229 LYS A CA 1
ATOM 1801 C C . LYS A 1 229 ? -5.230 2.054 -0.489 1.00 96.19 229 LYS A C 1
ATOM 1803 O O . LYS A 1 229 ? -5.837 2.893 0.169 1.00 96.19 229 LYS A O 1
ATOM 1808 N N . ALA A 1 230 ? -5.799 1.289 -1.420 1.00 96.12 230 ALA A N 1
ATOM 1809 C C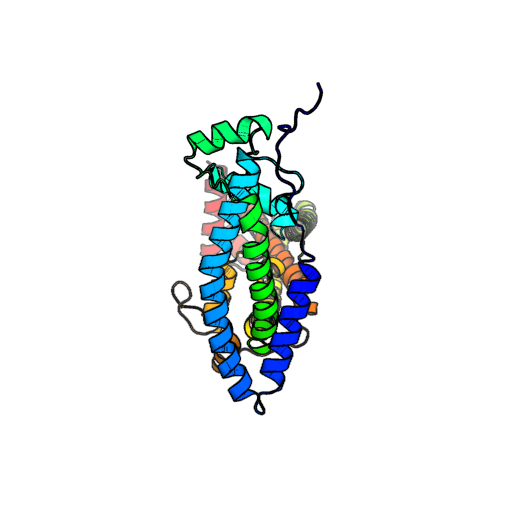A . ALA A 1 230 ? -7.236 1.281 -1.689 1.00 96.12 230 ALA A CA 1
ATOM 1810 C C . ALA A 1 230 ? -8.039 0.706 -0.511 1.00 96.12 230 ALA A C 1
ATOM 1812 O O . ALA A 1 230 ? -9.129 1.183 -0.231 1.00 96.12 230 ALA A O 1
ATOM 1813 N N . MET A 1 231 ? -7.472 -0.246 0.235 1.00 96.31 231 MET A N 1
ATOM 1814 C CA . MET A 1 231 ? -8.041 -0.774 1.481 1.00 96.31 231 MET A CA 1
ATOM 1815 C C . MET A 1 231 ? -7.882 0.156 2.692 1.00 96.31 231 MET A C 1
ATOM 1817 O O . MET A 1 231 ? -8.541 -0.047 3.714 1.00 96.31 231 MET A O 1
ATOM 1821 N N . GLY A 1 232 ? -6.964 1.125 2.626 1.00 95.31 232 GLY A N 1
ATOM 1822 C CA . GLY A 1 232 ? -6.640 2.001 3.752 1.00 95.31 232 GLY A CA 1
ATOM 1823 C C . GLY A 1 232 ? -5.841 1.316 4.862 1.00 95.31 232 GLY A C 1
ATOM 1824 O O . GLY A 1 232 ? -5.924 1.734 6.022 1.00 95.31 232 GLY A O 1
ATOM 1825 N N . VAL A 1 233 ? -5.078 0.272 4.524 1.00 96.62 233 VAL A N 1
ATOM 1826 C CA . VAL A 1 233 ? -4.246 -0.492 5.465 1.00 96.62 233 VAL A CA 1
ATOM 1827 C C . VAL A 1 233 ? -2.758 -0.273 5.194 1.00 96.62 233 VAL A C 1
ATOM 1829 O O . VAL A 1 233 ? -2.344 0.101 4.099 1.00 96.62 233 VAL A O 1
ATOM 1832 N N . ALA A 1 234 ? -1.926 -0.493 6.211 1.00 96.50 234 ALA A N 1
ATOM 1833 C CA . ALA A 1 234 ? -0.479 -0.481 6.029 1.00 96.50 234 ALA A CA 1
ATOM 1834 C C . ALA A 1 234 ? -0.035 -1.683 5.182 1.00 96.50 234 ALA A C 1
ATOM 1836 O O . ALA A 1 234 ? -0.600 -2.770 5.312 1.00 96.50 234 ALA A O 1
ATOM 1837 N N . ARG A 1 235 ? 1.033 -1.522 4.390 1.00 96.06 235 ARG A N 1
ATOM 1838 C CA . ARG A 1 235 ? 1.560 -2.600 3.538 1.00 96.06 235 ARG A CA 1
ATOM 1839 C C . ARG A 1 235 ? 1.852 -3.880 4.323 1.00 96.06 235 ARG A C 1
ATOM 1841 O O . ARG A 1 235 ? 1.434 -4.945 3.902 1.00 96.06 235 ARG A O 1
ATOM 1848 N N . ASN A 1 236 ? 2.463 -3.770 5.503 1.00 96.94 236 ASN A N 1
ATOM 1849 C CA . ASN A 1 236 ? 2.751 -4.933 6.350 1.00 96.94 236 ASN A CA 1
ATOM 1850 C C . ASN A 1 236 ? 1.478 -5.673 6.789 1.00 96.94 236 ASN A C 1
ATOM 1852 O O . ASN A 1 236 ? 1.471 -6.897 6.812 1.00 96.94 236 ASN A O 1
ATOM 1856 N N . ALA A 1 237 ? 0.395 -4.949 7.092 1.00 97.12 237 ALA A N 1
ATOM 1857 C CA . ALA A 1 237 ? -0.883 -5.565 7.451 1.00 97.12 237 ALA A CA 1
ATOM 1858 C C . ALA A 1 237 ? -1.522 -6.279 6.249 1.00 97.12 237 ALA A C 1
ATOM 1860 O O . ALA A 1 237 ? -2.102 -7.349 6.405 1.00 97.12 237 ALA A O 1
ATOM 1861 N N . PHE A 1 238 ? -1.372 -5.721 5.045 1.00 97.88 238 PHE A N 1
ATOM 1862 C CA . PHE A 1 238 ? -1.806 -6.388 3.820 1.00 97.88 238 PHE A CA 1
ATOM 1863 C C . PHE A 1 238 ? -0.964 -7.633 3.515 1.00 97.88 238 PHE A C 1
ATOM 1865 O O . PHE A 1 238 ? -1.499 -8.669 3.140 1.00 97.88 238 PHE A O 1
ATOM 1872 N N . ASP A 1 239 ? 0.349 -7.579 3.731 1.00 97.69 239 ASP A N 1
ATOM 1873 C CA . ASP A 1 239 ? 1.231 -8.739 3.591 1.00 97.69 239 ASP A CA 1
ATOM 1874 C C . ASP A 1 239 ? 0.861 -9.854 4.577 1.00 97.69 239 ASP A C 1
ATOM 1876 O O . ASP A 1 239 ? 0.835 -11.019 4.192 1.00 97.69 239 ASP A O 1
ATOM 1880 N N . GLU A 1 240 ? 0.534 -9.511 5.827 1.00 98.12 240 GLU A N 1
ATOM 1881 C CA . GLU A 1 240 ? 0.015 -10.470 6.809 1.00 98.12 240 GLU A CA 1
ATOM 1882 C C . GLU A 1 240 ? -1.289 -11.122 6.337 1.00 98.12 240 GLU A C 1
ATOM 1884 O O . GLU A 1 240 ? -1.402 -12.343 6.409 1.00 98.12 240 GLU A O 1
ATOM 1889 N N . LEU A 1 241 ? -2.236 -10.338 5.807 1.00 98.00 241 LEU A N 1
ATOM 1890 C CA . LEU A 1 241 ? -3.483 -10.862 5.240 1.00 98.00 241 LEU A CA 1
ATOM 1891 C C . LEU A 1 241 ? -3.206 -11.859 4.105 1.00 98.00 241 LEU A C 1
ATOM 1893 O O . LEU A 1 241 ? -3.758 -12.955 4.109 1.00 98.00 241 LEU A O 1
ATOM 1897 N N . ARG A 1 242 ? -2.307 -11.512 3.172 1.00 98.06 242 ARG A N 1
ATOM 1898 C CA . ARG A 1 242 ? -1.915 -12.389 2.055 1.00 98.06 242 ARG A CA 1
ATOM 1899 C C . ARG A 1 242 ? -1.292 -13.695 2.543 1.00 98.06 242 ARG A C 1
ATOM 1901 O O . ARG A 1 242 ? -1.631 -14.753 2.031 1.00 98.06 242 ARG A O 1
ATOM 1908 N N . ARG A 1 243 ? -0.407 -13.641 3.545 1.00 98.31 243 ARG A N 1
ATOM 1909 C CA . ARG A 1 243 ? 0.213 -14.848 4.119 1.00 98.31 243 ARG A CA 1
ATOM 1910 C C . ARG A 1 243 ? -0.819 -15.749 4.783 1.00 98.31 243 ARG A C 1
ATOM 1912 O O . ARG A 1 243 ? -0.820 -16.943 4.515 1.00 98.31 243 ARG A O 1
ATOM 1919 N N . VAL A 1 244 ? -1.699 -15.175 5.603 1.00 98.19 244 VAL A N 1
ATOM 1920 C CA . VAL A 1 244 ? -2.756 -15.930 6.290 1.00 98.19 244 VAL A CA 1
ATOM 1921 C C . VAL A 1 244 ? -3.703 -16.580 5.282 1.00 98.19 244 VAL A C 1
ATOM 1923 O O . VAL A 1 244 ? -4.012 -17.756 5.433 1.00 98.19 244 VAL A O 1
ATOM 1926 N N . ALA A 1 245 ? -4.105 -15.856 4.233 1.00 98.00 245 ALA A N 1
ATOM 1927 C CA . ALA A 1 245 ? -4.968 -16.392 3.181 1.00 98.00 245 ALA A CA 1
ATOM 1928 C C . ALA A 1 245 ? -4.328 -17.563 2.417 1.00 98.00 245 ALA A C 1
ATOM 1930 O O . ALA A 1 245 ? -5.028 -18.481 2.019 1.00 98.00 245 ALA A O 1
ATOM 1931 N N . LEU A 1 246 ? -3.001 -17.560 2.260 1.00 97.88 246 LEU A N 1
ATOM 1932 C CA . LEU A 1 246 ? -2.245 -18.648 1.631 1.00 97.88 246 LEU A CA 1
ATOM 1933 C C . LEU A 1 246 ? -1.875 -19.792 2.599 1.00 97.88 246 LEU A C 1
ATOM 1935 O O . LEU A 1 246 ? -1.113 -20.681 2.225 1.00 97.88 246 LEU A O 1
ATOM 1939 N N . GLY A 1 247 ? -2.322 -19.753 3.859 1.00 97.75 247 GLY A N 1
ATOM 1940 C CA . GLY A 1 247 ? -1.939 -20.745 4.872 1.00 97.75 247 GLY A CA 1
ATOM 1941 C C . GLY A 1 247 ? -0.461 -20.690 5.291 1.00 97.75 247 GLY A C 1
ATOM 1942 O O . GLY A 1 247 ? 0.069 -21.659 5.832 1.00 97.75 247 GLY A O 1
ATOM 1943 N N . LEU A 1 248 ? 0.225 -19.571 5.044 1.00 97.75 248 LEU A N 1
ATOM 1944 C CA . LEU A 1 248 ? 1.631 -19.362 5.398 1.00 97.75 248 LEU A CA 1
ATOM 1945 C C . LEU A 1 248 ? 1.780 -18.794 6.817 1.00 97.75 248 LEU A C 1
ATOM 1947 O O . LEU A 1 248 ? 0.852 -18.204 7.375 1.00 97.75 248 LEU A O 1
ATOM 1951 N N . ASP A 1 249 ? 2.992 -18.876 7.379 1.00 97.88 249 ASP A N 1
ATOM 1952 C CA . ASP A 1 249 ? 3.299 -18.175 8.630 1.00 97.88 249 ASP A CA 1
ATOM 1953 C C . ASP A 1 249 ? 3.042 -16.666 8.489 1.00 97.88 249 ASP A C 1
ATOM 1955 O O . ASP A 1 249 ? 3.546 -16.012 7.572 1.00 97.88 249 ASP A O 1
ATOM 1959 N N . ARG A 1 250 ? 2.288 -16.096 9.436 1.00 96.50 250 ARG A N 1
ATOM 1960 C CA . ARG A 1 250 ? 1.831 -14.699 9.396 1.00 96.50 250 ARG A CA 1
ATOM 1961 C C . ARG A 1 250 ? 2.973 -13.685 9.270 1.00 96.50 250 ARG A C 1
ATOM 1963 O O . ARG A 1 250 ? 2.780 -12.634 8.656 1.00 96.50 250 ARG A O 1
ATOM 1970 N N . LYS A 1 251 ? 4.142 -13.953 9.859 1.00 94.50 251 LYS A N 1
ATOM 1971 C CA . LYS A 1 251 ? 5.251 -12.988 9.950 1.00 94.50 251 LYS A CA 1
ATOM 1972 C C . LYS A 1 251 ? 6.387 -13.301 8.984 1.00 94.50 251 LYS A C 1
ATOM 1974 O O . LYS A 1 251 ? 6.958 -12.374 8.415 1.00 94.50 251 LYS A O 1
ATOM 1979 N N . THR A 1 252 ? 6.724 -14.574 8.816 1.00 95.88 252 THR A N 1
ATOM 1980 C CA . THR A 1 252 ? 7.931 -15.021 8.106 1.00 95.88 252 THR A CA 1
ATOM 1981 C C . THR A 1 252 ? 7.632 -15.749 6.801 1.00 95.88 252 THR A C 1
ATOM 1983 O O . THR A 1 252 ? 8.549 -15.961 6.009 1.00 95.88 252 THR A O 1
ATOM 1986 N N . GLY A 1 253 ? 6.363 -16.079 6.531 1.00 96.44 253 GLY A N 1
ATOM 1987 C CA . GLY A 1 253 ? 5.945 -16.737 5.298 1.00 96.44 253 GLY A CA 1
ATOM 1988 C C . GLY A 1 253 ? 6.391 -15.963 4.057 1.00 96.44 253 GLY A C 1
ATOM 1989 O O . GLY A 1 253 ? 6.098 -14.770 3.899 1.00 96.44 253 GLY A O 1
ATOM 1990 N N . ARG A 1 254 ? 7.114 -16.638 3.161 1.00 97.31 254 ARG A N 1
ATOM 1991 C CA . ARG A 1 254 ? 7.533 -16.050 1.890 1.00 97.31 254 ARG A CA 1
ATOM 1992 C C . ARG A 1 254 ? 6.333 -16.005 0.951 1.00 97.31 254 ARG A C 1
ATOM 1994 O O . ARG A 1 254 ? 5.772 -17.039 0.617 1.00 97.31 254 ARG A O 1
ATOM 2001 N N . LEU A 1 255 ? 5.958 -14.802 0.530 1.00 96.44 255 LEU A N 1
ATOM 2002 C CA . LEU A 1 255 ? 4.907 -14.623 -0.467 1.00 96.44 255 LEU A CA 1
ATOM 2003 C C . LEU A 1 255 ? 5.386 -15.105 -1.848 1.00 96.44 255 LEU A C 1
ATOM 2005 O O . LEU A 1 255 ? 6.577 -14.944 -2.148 1.00 96.44 255 LEU A O 1
ATOM 2009 N N . PRO A 1 256 ? 4.480 -15.664 -2.670 1.00 94.62 256 PRO A N 1
ATOM 2010 C CA . PRO A 1 256 ? 4.805 -16.144 -4.009 1.00 94.62 256 PRO A CA 1
ATOM 2011 C C . PRO A 1 256 ? 5.305 -15.008 -4.904 1.00 94.62 256 PRO A C 1
ATOM 2013 O O . PRO A 1 256 ? 4.954 -13.835 -4.707 1.00 94.62 256 PRO A O 1
ATOM 2016 N N . ALA A 1 257 ? 6.124 -15.359 -5.896 1.00 90.06 257 ALA A N 1
ATOM 2017 C CA . ALA A 1 257 ? 6.479 -14.429 -6.961 1.00 90.06 257 ALA A CA 1
ATOM 2018 C C . ALA A 1 257 ? 5.236 -14.064 -7.800 1.00 90.06 257 ALA A C 1
ATOM 2020 O O . ALA A 1 257 ? 4.212 -14.741 -7.747 1.00 90.06 257 ALA A O 1
ATOM 2021 N N . GLU A 1 258 ? 5.295 -12.964 -8.560 1.00 82.88 258 GLU A N 1
ATOM 2022 C CA . GLU A 1 258 ? 4.143 -12.466 -9.338 1.00 82.88 258 GLU A CA 1
ATOM 2023 C C . GLU A 1 258 ? 3.567 -13.507 -10.315 1.00 82.88 258 GLU A C 1
ATOM 2025 O O . GLU A 1 258 ? 2.360 -13.548 -10.522 1.00 82.88 258 GLU A O 1
ATOM 2030 N N . ASP A 1 259 ? 4.414 -14.356 -10.895 1.00 78.81 259 ASP A N 1
ATOM 2031 C CA . ASP A 1 259 ? 4.053 -15.443 -11.814 1.00 78.81 259 ASP A CA 1
ATOM 2032 C C . ASP A 1 259 ? 3.432 -16.653 -11.108 1.00 78.81 259 ASP A C 1
ATOM 2034 O O . ASP A 1 259 ? 2.690 -17.416 -11.723 1.00 78.81 259 ASP A O 1
ATOM 2038 N N . GLU A 1 260 ? 3.681 -16.804 -9.811 1.00 88.94 260 GLU A N 1
ATOM 2039 C CA . GLU A 1 260 ? 3.185 -17.912 -8.991 1.00 88.94 260 GLU A CA 1
ATOM 2040 C C . GLU A 1 260 ? 1.875 -17.566 -8.267 1.00 88.94 260 GLU A C 1
ATOM 2042 O O . GLU A 1 260 ? 1.179 -18.456 -7.782 1.00 88.94 260 GLU A O 1
ATOM 2047 N N . LYS A 1 261 ? 1.516 -16.277 -8.191 1.00 92.50 261 LYS A N 1
ATOM 2048 C CA . LYS A 1 261 ? 0.375 -15.772 -7.410 1.00 92.50 261 LYS A CA 1
ATOM 2049 C C . LYS A 1 261 ? -0.943 -16.475 -7.707 1.00 92.50 261 LYS A C 1
ATOM 2051 O O . LYS A 1 261 ? -1.619 -16.888 -6.770 1.00 92.50 261 LYS A O 1
ATOM 2056 N N . LYS A 1 262 ? -1.298 -16.613 -8.987 1.00 90.31 262 LYS A N 1
ATOM 2057 C CA . LYS A 1 262 ? -2.561 -17.239 -9.393 1.00 90.31 262 LYS A CA 1
ATOM 2058 C C . LYS A 1 262 ? -2.616 -18.706 -8.962 1.00 90.31 262 LYS A C 1
ATOM 2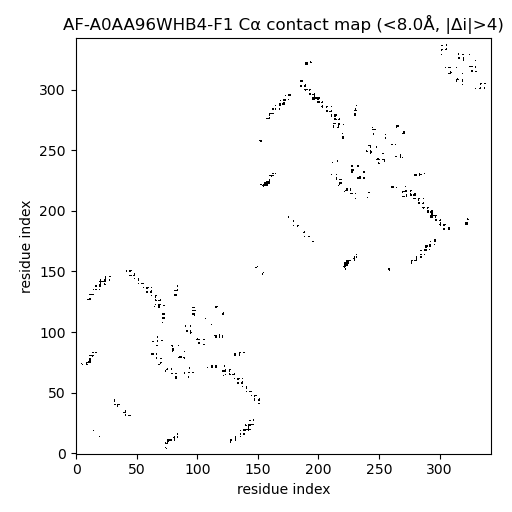060 O O . LYS A 1 262 ? -3.576 -19.111 -8.323 1.00 90.31 262 LYS A O 1
ATOM 2065 N N . ALA A 1 263 ? -1.562 -19.471 -9.249 1.00 88.75 263 ALA A N 1
ATOM 2066 C CA . ALA A 1 263 ? -1.488 -20.881 -8.871 1.00 88.75 263 ALA A CA 1
ATOM 2067 C C . ALA A 1 263 ? -1.505 -21.065 -7.343 1.00 88.75 263 ALA A C 1
ATOM 2069 O O . ALA A 1 263 ? -2.162 -21.969 -6.836 1.00 88.75 263 ALA A O 1
ATOM 2070 N N . ALA A 1 264 ? -0.823 -20.188 -6.600 1.00 95.31 264 ALA A N 1
ATOM 2071 C CA . ALA A 1 264 ? -0.845 -20.199 -5.140 1.00 95.31 264 ALA A CA 1
ATOM 2072 C C . ALA A 1 264 ? -2.239 -19.881 -4.574 1.00 95.31 264 ALA A C 1
ATOM 2074 O O . ALA A 1 264 ? -2.647 -20.491 -3.591 1.00 95.31 264 ALA A O 1
ATOM 2075 N N . ALA A 1 265 ? -2.971 -18.951 -5.194 1.00 95.19 265 ALA A N 1
ATOM 2076 C CA . ALA A 1 265 ? -4.335 -18.608 -4.804 1.00 95.19 265 ALA A CA 1
ATOM 2077 C C . ALA A 1 265 ? -5.327 -19.739 -5.090 1.00 95.19 265 ALA A C 1
ATOM 2079 O O . ALA A 1 265 ? -6.121 -20.067 -4.215 1.00 95.19 265 ALA A O 1
ATOM 2080 N N . GLU A 1 266 ? -5.229 -20.381 -6.256 1.00 91.50 266 GLU A N 1
ATOM 2081 C CA . GLU A 1 266 ? -6.025 -21.567 -6.599 1.00 91.50 266 GLU A CA 1
ATOM 2082 C C . GLU A 1 266 ? -5.732 -22.727 -5.632 1.00 91.50 266 GLU A C 1
ATOM 2084 O O . GLU A 1 266 ? -6.654 -23.370 -5.138 1.00 91.50 266 GLU A O 1
ATOM 2089 N N . ALA A 1 267 ? -4.460 -22.957 -5.285 1.00 95.94 267 ALA A N 1
ATOM 2090 C CA . ALA A 1 267 ? -4.069 -23.980 -4.311 1.00 95.94 267 ALA A CA 1
ATOM 2091 C C . ALA A 1 267 ? -4.553 -23.683 -2.878 1.00 95.94 267 ALA A C 1
ATOM 2093 O O . ALA A 1 267 ? -4.721 -24.609 -2.086 1.00 95.94 267 ALA A O 1
ATOM 2094 N N . ALA A 1 268 ? -4.761 -22.407 -2.547 1.00 97.38 268 ALA A N 1
ATOM 2095 C CA . ALA A 1 268 ? -5.268 -21.947 -1.257 1.00 97.38 268 ALA A CA 1
ATOM 2096 C C . ALA A 1 268 ? -6.792 -21.710 -1.246 1.00 97.38 268 ALA A C 1
ATOM 2098 O O . ALA A 1 268 ? -7.301 -21.166 -0.268 1.00 97.38 268 ALA A O 1
ATOM 2099 N N . ASP A 1 269 ? -7.504 -22.099 -2.311 1.00 96.94 269 ASP A N 1
ATOM 2100 C CA . ASP A 1 269 ? -8.959 -21.936 -2.461 1.00 96.94 269 ASP A CA 1
ATOM 2101 C C . ASP A 1 269 ? -9.429 -20.472 -2.311 1.00 96.94 269 ASP A C 1
ATOM 2103 O O . ASP A 1 269 ? -10.463 -20.155 -1.722 1.00 96.94 269 ASP A O 1
ATOM 2107 N N . ILE A 1 270 ? -8.623 -19.531 -2.814 1.00 95.94 270 ILE A N 1
ATOM 2108 C CA . ILE A 1 270 ? -8.970 -18.109 -2.832 1.00 95.94 270 ILE A CA 1
ATOM 2109 C C . ILE A 1 270 ? -9.796 -17.831 -4.085 1.00 95.94 270 ILE A C 1
ATOM 2111 O O . ILE A 1 270 ? -9.269 -17.844 -5.194 1.00 95.94 270 ILE A O 1
ATOM 2115 N N . ASP A 1 271 ? -11.072 -17.506 -3.911 1.00 93.88 271 ASP A N 1
ATOM 2116 C CA . ASP A 1 271 ? -11.977 -17.208 -5.023 1.00 93.88 271 ASP A CA 1
ATOM 2117 C C . ASP A 1 271 ? -11.590 -15.951 -5.821 1.00 93.88 271 ASP A C 1
ATOM 2119 O O . ASP A 1 271 ? -11.261 -14.899 -5.258 1.00 93.88 271 ASP A O 1
ATOM 2123 N N . PHE A 1 272 ? -11.761 -16.020 -7.145 1.00 93.44 272 PHE A N 1
ATOM 2124 C CA . PHE A 1 272 ? -11.801 -14.831 -7.994 1.00 93.44 272 PHE A CA 1
ATOM 2125 C C . PHE A 1 272 ? -13.152 -14.115 -7.851 1.00 93.44 272 PHE A C 1
ATOM 2127 O O . PHE A 1 272 ? -14.219 -14.722 -7.916 1.00 93.44 272 PHE A O 1
ATOM 2134 N N . VAL A 1 273 ? -13.098 -12.800 -7.664 1.00 94.06 273 VAL A N 1
ATOM 2135 C CA . VAL A 1 273 ? -14.255 -11.902 -7.578 1.00 94.06 273 VAL A CA 1
ATOM 2136 C C . VAL A 1 273 ? -14.164 -10.915 -8.738 1.00 94.06 273 VAL A C 1
ATOM 2138 O O . VAL A 1 273 ? -13.274 -10.062 -8.746 1.00 94.06 273 VAL A O 1
ATOM 2141 N N . GLU A 1 274 ? -15.070 -11.057 -9.705 1.00 87.25 274 GLU A N 1
ATOM 2142 C CA . GLU A 1 274 ? -15.056 -10.347 -10.993 1.00 87.25 274 GLU A CA 1
ATOM 2143 C C . GLU A 1 274 ? -15.174 -8.821 -10.835 1.00 87.25 274 GLU A C 1
ATOM 2145 O O . GLU A 1 274 ? -14.407 -8.066 -11.427 1.00 87.25 274 GLU A O 1
ATOM 2150 N N . ASP A 1 275 ? -16.055 -8.362 -9.945 1.00 92.19 275 ASP A N 1
ATOM 2151 C CA . ASP A 1 275 ? -16.340 -6.950 -9.665 1.00 92.19 275 ASP A CA 1
ATOM 2152 C C . ASP A 1 275 ? -15.538 -6.386 -8.475 1.00 92.19 275 ASP A C 1
ATOM 2154 O O . ASP A 1 275 ? -15.850 -5.324 -7.923 1.00 92.19 275 ASP A O 1
ATOM 2158 N N . ALA A 1 276 ? -14.465 -7.074 -8.064 1.00 95.00 276 ALA A N 1
ATOM 2159 C CA . ALA A 1 276 ? -13.689 -6.702 -6.881 1.00 95.00 276 ALA A CA 1
ATOM 2160 C C . ALA A 1 276 ? -13.151 -5.267 -6.947 1.00 95.00 276 ALA A C 1
ATOM 2162 O O . ALA A 1 276 ? -13.082 -4.581 -5.928 1.00 95.00 276 ALA A O 1
ATOM 2163 N N . ALA A 1 277 ? -12.778 -4.811 -8.143 1.00 94.69 277 ALA A N 1
ATOM 2164 C CA . ALA A 1 277 ? -12.264 -3.469 -8.391 1.00 94.69 277 ALA A CA 1
ATOM 2165 C C . ALA A 1 277 ? -13.263 -2.369 -8.016 1.00 94.69 277 ALA A C 1
ATOM 2167 O O . ALA A 1 277 ? -12.879 -1.344 -7.453 1.00 94.69 277 ALA A O 1
ATOM 2168 N N . GLU A 1 278 ? -14.531 -2.606 -8.347 1.00 95.12 278 GLU A N 1
ATOM 2169 C CA . GLU A 1 278 ? -15.638 -1.673 -8.169 1.00 95.12 278 GLU A CA 1
ATOM 2170 C C . GLU A 1 278 ? -16.138 -1.705 -6.722 1.00 95.12 278 GLU A C 1
ATOM 2172 O O . GLU A 1 278 ? -16.413 -0.664 -6.127 1.00 95.12 278 GLU A O 1
ATOM 2177 N N . ARG A 1 279 ? -16.181 -2.898 -6.114 1.00 97.50 279 ARG A N 1
ATOM 2178 C CA . ARG A 1 279 ? -16.659 -3.095 -4.737 1.00 97.50 279 ARG A CA 1
ATOM 2179 C C . ARG A 1 279 ? -15.654 -2.696 -3.665 1.00 97.50 279 ARG A C 1
ATOM 2181 O O . ARG A 1 279 ? -16.056 -2.237 -2.592 1.00 97.50 279 ARG A O 1
ATOM 2188 N N . LEU A 1 280 ? -14.356 -2.887 -3.913 1.00 97.50 280 LEU A N 1
ATOM 2189 C CA . LEU A 1 280 ? -13.324 -2.716 -2.888 1.00 97.50 280 LEU A CA 1
ATOM 2190 C C . LEU A 1 280 ? -13.326 -1.316 -2.243 1.00 97.50 280 LEU A C 1
ATOM 2192 O O . LEU A 1 280 ? -13.255 -1.269 -1.012 1.00 97.50 280 LEU A O 1
ATOM 2196 N N . PRO A 1 281 ? -13.424 -0.191 -2.985 1.00 97.44 281 PRO A N 1
ATOM 2197 C CA . PRO A 1 281 ? -13.457 1.136 -2.373 1.00 97.44 281 PRO A CA 1
ATOM 2198 C C . PRO A 1 281 ? -14.611 1.301 -1.376 1.00 97.44 281 PRO A C 1
ATOM 2200 O O . PRO A 1 281 ? -14.381 1.718 -0.240 1.00 97.44 281 PRO A O 1
ATOM 2203 N N . ASP A 1 282 ? -15.836 0.914 -1.743 1.00 98.00 282 ASP A N 1
ATOM 2204 C CA . ASP A 1 282 ? -16.991 1.038 -0.847 1.00 98.00 282 ASP A CA 1
ATOM 2205 C C . ASP A 1 282 ? -16.854 0.155 0.402 1.00 98.00 282 ASP A C 1
ATOM 2207 O O . ASP A 1 282 ? -17.027 0.626 1.531 1.00 98.00 282 ASP A O 1
ATOM 2211 N N . LEU A 1 283 ? -16.456 -1.107 0.219 1.00 98.25 283 LEU A N 1
ATOM 2212 C CA . LEU A 1 283 ? -16.222 -2.035 1.327 1.00 98.25 283 LEU A CA 1
ATOM 2213 C C . LEU A 1 283 ? -15.123 -1.521 2.265 1.00 98.25 283 LEU A C 1
ATOM 2215 O O . LEU A 1 283 ? -15.266 -1.562 3.488 1.00 98.25 283 LEU A O 1
ATOM 2219 N N . ALA A 1 284 ? -14.037 -0.971 1.718 1.00 98.12 284 ALA A N 1
ATOM 2220 C CA . ALA A 1 284 ? -12.964 -0.387 2.510 1.00 98.12 284 ALA A CA 1
ATOM 2221 C C . ALA A 1 284 ? -13.429 0.855 3.284 1.00 98.12 284 ALA A C 1
ATOM 2223 O O . ALA A 1 284 ? -13.122 0.978 4.475 1.00 98.12 284 ALA A O 1
ATOM 2224 N N . ARG A 1 285 ? -14.212 1.739 2.649 1.00 98.31 285 ARG A N 1
ATOM 2225 C CA . ARG A 1 285 ? -14.836 2.910 3.284 1.00 98.31 285 ARG A CA 1
ATOM 2226 C C . ARG A 1 285 ? -15.694 2.499 4.476 1.00 98.31 285 ARG A C 1
ATOM 2228 O O . ARG A 1 285 ? -15.487 2.995 5.583 1.00 98.31 285 ARG A O 1
ATOM 2235 N N . ARG A 1 286 ? -16.615 1.557 4.263 1.00 98.38 286 ARG A N 1
ATOM 2236 C CA . ARG A 1 286 ? -17.533 1.043 5.289 1.00 98.38 286 ARG A CA 1
ATOM 2237 C C . ARG A 1 286 ? -16.779 0.359 6.427 1.00 98.38 286 ARG A C 1
ATOM 2239 O O . ARG A 1 286 ? -17.018 0.685 7.588 1.00 98.38 286 ARG A O 1
ATOM 2246 N N . ALA A 1 287 ? -15.804 -0.500 6.119 1.00 98.19 287 ALA A N 1
ATOM 2247 C CA . ALA A 1 287 ? -14.979 -1.162 7.131 1.00 98.19 287 ALA A CA 1
ATOM 2248 C C . ALA A 1 287 ? -14.184 -0.156 7.981 1.00 98.19 287 ALA A C 1
ATOM 2250 O O . ALA A 1 287 ? -14.099 -0.320 9.201 1.00 98.19 287 ALA A O 1
ATOM 2251 N N . ALA A 1 288 ? -13.614 0.885 7.361 1.00 98.00 288 ALA A N 1
ATOM 2252 C CA . ALA A 1 288 ? -12.885 1.938 8.063 1.00 98.00 288 ALA A CA 1
ATOM 2253 C C . ALA A 1 288 ? -13.808 2.782 8.955 1.00 98.00 288 ALA A C 1
ATOM 2255 O O . ALA A 1 288 ? -13.478 3.009 10.121 1.00 98.00 288 ALA A O 1
ATOM 2256 N N . ALA A 1 289 ? -14.971 3.193 8.441 1.00 98.31 289 ALA A N 1
ATOM 2257 C CA . ALA A 1 289 ? -15.970 3.935 9.202 1.00 98.31 289 ALA A CA 1
ATOM 2258 C C . ALA A 1 289 ? -16.484 3.119 10.398 1.00 98.31 289 ALA A C 1
ATOM 2260 O O . ALA A 1 289 ? -16.472 3.610 11.526 1.00 98.31 289 ALA A O 1
ATOM 2261 N N . ALA A 1 290 ? -16.860 1.852 10.188 1.00 98.19 290 ALA A N 1
ATOM 2262 C CA . ALA A 1 290 ? -17.314 0.949 11.246 1.00 98.19 290 ALA A CA 1
ATOM 2263 C C . ALA A 1 290 ? -16.243 0.767 12.336 1.00 98.19 290 ALA A C 1
ATOM 2265 O O . ALA A 1 290 ? -16.525 0.919 13.527 1.00 98.19 290 ALA A O 1
ATOM 2266 N N . ARG A 1 291 ? -14.973 0.568 11.950 1.00 98.12 291 ARG A N 1
ATOM 2267 C CA . ARG A 1 291 ? -13.868 0.474 12.915 1.00 98.12 291 ARG A CA 1
ATOM 2268 C C . ARG A 1 291 ? -13.694 1.759 13.728 1.00 98.12 291 ARG A C 1
ATOM 2270 O O . ARG A 1 291 ? -13.499 1.684 14.942 1.00 98.12 291 ARG A O 1
ATOM 2277 N N . SER A 1 292 ? -13.776 2.927 13.092 1.00 98.31 292 SER A N 1
ATOM 2278 C CA . SER A 1 292 ? -13.693 4.224 13.779 1.00 98.31 292 SER A CA 1
ATOM 2279 C C . SER A 1 292 ? -14.864 4.466 14.727 1.00 98.31 292 SER A C 1
ATOM 2281 O O . SER A 1 292 ? -14.644 4.930 15.852 1.00 98.31 292 SER A O 1
ATOM 2283 N N . ARG A 1 293 ? -16.089 4.098 14.320 1.00 98.62 293 ARG A N 1
ATOM 2284 C CA . ARG A 1 293 ? -17.278 4.155 15.181 1.00 98.62 293 ARG A CA 1
ATOM 2285 C C . ARG A 1 293 ? -17.097 3.270 16.410 1.00 98.62 293 ARG A C 1
ATOM 2287 O O . ARG A 1 293 ? -17.268 3.748 17.531 1.00 98.62 293 ARG A O 1
ATOM 2294 N N . HIS A 1 294 ? -16.662 2.023 16.213 1.00 98.19 294 HIS A N 1
ATOM 2295 C CA . HIS A 1 294 ? -16.385 1.080 17.296 1.00 98.19 294 HIS A CA 1
ATOM 2296 C C . HIS A 1 294 ? -15.369 1.634 18.301 1.00 98.19 294 HIS A C 1
ATOM 2298 O O . HIS A 1 294 ? -15.654 1.689 19.497 1.00 98.19 294 HIS A O 1
ATOM 2304 N N . LEU A 1 295 ? -14.193 2.066 17.831 1.00 98.25 295 LEU A N 1
ATOM 2305 C CA . LEU A 1 295 ? -13.118 2.538 18.708 1.00 98.25 295 LEU A CA 1
ATOM 2306 C C . LEU A 1 295 ? -13.533 3.787 19.495 1.00 98.25 295 LEU A C 1
ATOM 2308 O O . LEU A 1 295 ? -13.296 3.862 20.702 1.00 98.25 295 LEU A O 1
ATOM 2312 N N . THR A 1 296 ? -14.199 4.736 18.834 1.00 98.56 296 THR A N 1
ATOM 2313 C CA . THR A 1 296 ? -14.689 5.969 19.467 1.00 98.56 296 THR A CA 1
ATOM 2314 C C . THR A 1 296 ? -15.761 5.672 20.511 1.00 98.56 296 THR A C 1
ATOM 2316 O O . THR A 1 296 ? -15.648 6.112 21.657 1.00 98.56 296 THR A O 1
ATOM 2319 N N . ALA A 1 297 ? -16.773 4.877 20.156 1.00 98.38 297 ALA A N 1
ATOM 2320 C CA . ALA A 1 297 ? -17.849 4.504 21.067 1.00 98.38 297 ALA A CA 1
ATOM 2321 C C . ALA A 1 297 ? -17.326 3.686 22.256 1.00 98.38 297 ALA A C 1
ATOM 2323 O O . ALA A 1 297 ? -17.724 3.927 23.395 1.00 98.38 297 ALA A O 1
ATOM 2324 N N . ALA A 1 298 ? -16.379 2.771 22.029 1.00 98.25 298 ALA A N 1
ATOM 2325 C CA . ALA A 1 298 ? -15.727 2.011 23.089 1.00 98.25 298 ALA A CA 1
ATOM 2326 C C . ALA A 1 298 ? -14.918 2.913 24.034 1.00 98.25 298 ALA A C 1
ATOM 2328 O O . ALA A 1 298 ? -14.952 2.697 25.246 1.00 98.25 298 ALA A O 1
ATOM 2329 N N . ALA A 1 299 ? -14.219 3.925 23.511 1.00 98.19 299 ALA A N 1
ATOM 2330 C CA . ALA A 1 299 ? -13.485 4.890 24.325 1.00 98.19 299 ALA A CA 1
ATOM 2331 C C . ALA A 1 299 ? -14.429 5.738 25.191 1.00 98.19 299 ALA A C 1
ATOM 2333 O O . ALA A 1 299 ? -14.197 5.862 26.394 1.00 98.19 299 ALA A O 1
ATOM 2334 N N . ILE A 1 300 ? -15.519 6.256 24.610 1.00 98.31 300 ILE A N 1
ATOM 2335 C CA . ILE A 1 300 ? -16.540 7.015 25.349 1.00 98.31 300 ILE A CA 1
ATOM 2336 C C . ILE A 1 300 ? -17.203 6.125 26.403 1.00 98.31 300 ILE A C 1
ATOM 2338 O O . ILE A 1 300 ? -17.263 6.521 27.561 1.00 98.31 300 ILE A O 1
ATOM 2342 N N . ARG A 1 301 ? -17.603 4.893 26.053 1.00 98.31 301 ARG A N 1
ATOM 2343 C CA . ARG A 1 301 ? -18.148 3.906 27.002 1.00 98.31 301 ARG A CA 1
ATOM 2344 C C . ARG A 1 301 ? -17.218 3.710 28.196 1.00 98.31 301 ARG A C 1
ATOM 2346 O O . ARG A 1 301 ? -17.673 3.754 29.331 1.00 98.31 301 ARG A O 1
ATOM 2353 N N . ASN A 1 302 ? -15.928 3.479 27.951 1.00 98.25 302 ASN A N 1
ATOM 2354 C CA . ASN A 1 302 ? -14.966 3.230 29.026 1.00 98.25 302 ASN A CA 1
ATOM 2355 C C . ASN A 1 302 ? -14.785 4.468 29.921 1.00 98.25 302 ASN A C 1
ATOM 2357 O O . ASN A 1 302 ? -14.667 4.317 31.133 1.00 98.25 302 ASN A O 1
ATOM 2361 N N . LYS A 1 303 ? -14.796 5.676 29.340 1.00 98.31 303 LYS A N 1
ATOM 2362 C CA . LYS A 1 303 ? -14.743 6.931 30.100 1.00 98.31 303 LYS A CA 1
ATOM 2363 C C . LYS A 1 303 ? -15.996 7.123 30.958 1.00 98.31 303 LYS A C 1
ATOM 2365 O O . LYS A 1 303 ? -15.882 7.332 32.157 1.00 98.31 303 LYS A O 1
ATOM 2370 N N . THR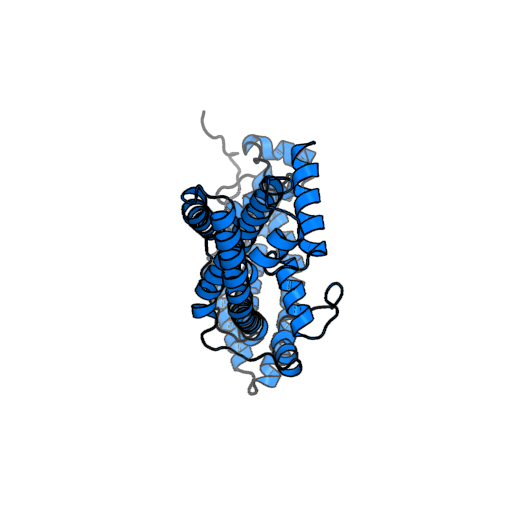 A 1 304 ? -17.184 6.957 30.379 1.00 98.19 304 THR A N 1
ATOM 2371 C CA . THR A 1 304 ? -18.455 7.055 31.112 1.00 98.19 304 THR A CA 1
ATOM 2372 C C . THR A 1 304 ? -18.562 5.999 32.216 1.00 98.19 304 THR A C 1
ATOM 2374 O O . THR A 1 304 ? -19.039 6.302 33.303 1.00 98.19 304 THR A O 1
ATOM 2377 N N . ALA A 1 305 ? -18.070 4.778 31.982 1.00 98.06 305 ALA A N 1
ATOM 2378 C CA . ALA A 1 305 ? -17.996 3.741 33.011 1.00 98.06 305 ALA A CA 1
ATOM 2379 C C . ALA A 1 305 ? -17.099 4.160 34.186 1.00 98.06 305 ALA A C 1
ATOM 2381 O O . ALA A 1 305 ? -17.470 3.946 35.334 1.00 98.06 305 ALA A O 1
ATOM 2382 N N . ALA A 1 306 ? -15.949 4.783 33.907 1.00 97.88 306 ALA A N 1
ATOM 2383 C CA . ALA A 1 306 ? -15.053 5.284 34.946 1.00 97.88 306 ALA A CA 1
ATOM 2384 C C . ALA A 1 306 ? -15.662 6.449 35.741 1.00 97.88 306 ALA A C 1
ATOM 2386 O O . ALA A 1 306 ? -15.435 6.544 36.940 1.00 97.88 306 ALA A O 1
ATOM 2387 N N . GLU A 1 307 ? -16.459 7.306 35.099 1.00 97.50 307 GLU A N 1
ATOM 2388 C CA . GLU A 1 307 ? -17.180 8.390 35.778 1.00 97.50 307 GLU A CA 1
ATOM 2389 C C . GLU A 1 307 ? -18.334 7.887 36.656 1.00 97.50 307 GLU A C 1
ATOM 2391 O O . GLU A 1 307 ? -18.690 8.551 37.631 1.00 97.50 307 GLU A O 1
ATOM 2396 N N . LEU A 1 308 ? -18.949 6.758 36.289 1.00 97.81 308 LEU A N 1
ATOM 2397 C CA . LEU A 1 308 ? -20.025 6.114 37.044 1.00 97.81 308 LEU A CA 1
ATOM 2398 C C . LEU A 1 308 ? -19.509 5.264 38.211 1.00 97.81 308 LEU A C 1
ATOM 2400 O O . LEU A 1 308 ? -20.232 5.105 39.191 1.00 97.81 308 LEU A O 1
ATOM 2404 N N . ASP A 1 309 ? -18.290 4.734 38.116 1.00 97.50 309 ASP A N 1
ATOM 2405 C CA . ASP A 1 309 ? -17.669 3.924 39.165 1.00 97.50 309 ASP A CA 1
ATOM 2406 C C . ASP A 1 309 ? -17.624 4.675 40.506 1.00 97.50 309 ASP A C 1
ATOM 2408 O O . ASP A 1 309 ? -17.080 5.774 40.607 1.00 97.50 309 ASP A O 1
ATOM 2412 N N . GLY A 1 310 ? -18.237 4.092 41.539 1.00 91.62 310 GLY A N 1
ATOM 2413 C CA . GLY A 1 310 ? -18.322 4.681 42.878 1.00 91.62 310 GLY A CA 1
ATOM 2414 C C . GLY A 1 310 ? -19.464 5.684 43.082 1.00 91.62 310 GLY A C 1
ATOM 2415 O O . GLY A 1 310 ? -19.643 6.171 44.200 1.00 91.62 310 GLY A O 1
ATOM 2416 N N . ARG A 1 311 ? -20.281 5.981 42.058 1.00 96.94 311 ARG A N 1
ATOM 2417 C CA . ARG A 1 311 ? -21.50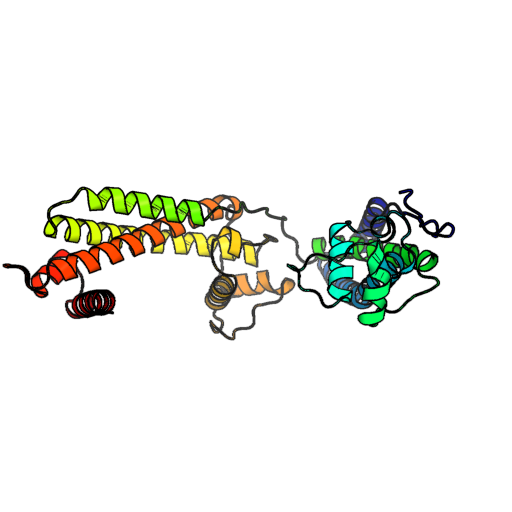3 6.782 42.250 1.00 96.94 311 ARG A CA 1
ATOM 2418 C C . ARG A 1 311 ? -22.598 5.961 42.946 1.00 96.94 311 ARG A C 1
ATOM 2420 O O . ARG A 1 311 ? -22.686 4.751 42.729 1.00 96.94 311 ARG A O 1
ATOM 2427 N N . PRO A 1 312 ? -23.494 6.595 43.730 1.00 97.25 312 PRO A N 1
ATOM 2428 C CA . PRO A 1 312 ? -24.613 5.895 44.356 1.00 97.25 312 PRO A CA 1
ATOM 2429 C C . PRO A 1 312 ? -25.432 5.087 43.341 1.00 97.25 312 PRO A C 1
ATOM 2431 O O . PRO A 1 312 ? -25.883 5.610 42.321 1.00 97.25 312 PRO A O 1
ATOM 2434 N N . GLY A 1 313 ? -25.604 3.795 43.624 1.00 96.62 313 GLY A N 1
ATOM 2435 C CA . GLY A 1 313 ? -26.325 2.861 42.760 1.00 96.62 313 GLY A CA 1
ATOM 2436 C C . GLY A 1 313 ? -25.532 2.323 41.564 1.00 96.62 313 GLY A C 1
ATOM 2437 O O . GLY A 1 313 ? -26.105 1.552 40.798 1.00 96.62 313 GLY A O 1
ATOM 2438 N N . TRP A 1 314 ? -24.257 2.683 41.392 1.00 97.94 314 TRP A N 1
ATOM 2439 C CA . TRP A 1 314 ? -23.399 2.216 40.300 1.00 97.94 314 TRP A CA 1
ATOM 2440 C C . TRP A 1 314 ? -22.194 1.444 40.834 1.00 97.94 314 TRP A C 1
ATOM 2442 O O . TRP A 1 314 ? -21.148 2.011 41.142 1.00 97.94 314 TRP A O 1
ATOM 2452 N N . ASP A 1 315 ? -22.342 0.125 40.914 1.00 96.69 315 ASP A N 1
ATOM 2453 C CA . ASP A 1 315 ? -21.228 -0.787 41.141 1.00 96.69 315 ASP A CA 1
ATOM 2454 C C . ASP A 1 315 ? -20.716 -1.384 39.816 1.00 96.69 315 ASP A C 1
ATOM 2456 O O . ASP A 1 315 ? -21.329 -1.264 38.749 1.00 96.69 315 ASP A O 1
ATOM 2460 N N . MET A 1 316 ? -19.567 -2.060 39.877 1.00 97.50 316 MET A N 1
ATOM 2461 C CA . MET A 1 316 ? -18.969 -2.701 38.700 1.00 97.50 316 MET A CA 1
ATOM 2462 C C . MET A 1 316 ? -19.870 -3.759 38.061 1.00 97.50 316 MET A C 1
ATOM 2464 O O . MET A 1 316 ? -19.767 -3.990 36.857 1.00 97.50 316 MET A O 1
ATOM 2468 N N . ARG A 1 317 ? -20.743 -4.401 38.844 1.00 97.56 317 ARG A N 1
ATOM 2469 C CA . ARG A 1 317 ? -21.673 -5.410 38.337 1.00 97.56 317 ARG A CA 1
ATOM 2470 C C . ARG A 1 317 ? -22.742 -4.759 37.467 1.00 97.56 317 ARG A C 1
ATOM 2472 O O . ARG A 1 317 ? -22.898 -5.158 36.321 1.00 97.56 317 ARG A O 1
ATOM 2479 N N . ARG A 1 318 ? -23.376 -3.689 37.943 1.00 97.88 318 ARG A N 1
ATOM 2480 C CA . ARG A 1 318 ? -24.355 -2.921 37.168 1.00 97.88 318 ARG A CA 1
ATOM 2481 C C . ARG A 1 318 ? -23.745 -2.323 35.900 1.00 97.88 318 ARG A C 1
ATOM 2483 O O . ARG A 1 318 ? -24.375 -2.351 34.847 1.00 97.88 318 ARG A O 1
ATOM 2490 N N . ILE A 1 319 ? -22.519 -1.798 35.971 1.00 98.00 319 ILE A N 1
ATOM 2491 C CA . ILE A 1 319 ? -21.809 -1.283 34.786 1.00 98.00 319 ILE A CA 1
ATOM 2492 C C . ILE A 1 319 ? -21.549 -2.419 33.776 1.00 98.00 319 ILE A C 1
ATOM 2494 O O . ILE A 1 319 ? -21.714 -2.227 32.567 1.00 98.00 319 ILE A O 1
ATOM 2498 N N . ALA A 1 320 ? -21.151 -3.603 34.247 1.00 97.81 320 ALA A N 1
ATOM 2499 C CA . ALA A 1 320 ? -20.962 -4.782 33.403 1.00 97.81 320 ALA A CA 1
ATOM 2500 C C . ALA A 1 320 ? -22.277 -5.206 32.724 1.00 97.81 320 ALA A C 1
ATOM 2502 O O . ALA A 1 320 ? -22.296 -5.364 31.502 1.00 97.81 320 ALA A O 1
ATOM 2503 N N . ASP A 1 321 ? -23.373 -5.271 33.483 1.00 97.75 321 ASP A N 1
ATOM 2504 C CA . ASP A 1 321 ? -24.708 -5.618 32.984 1.00 97.75 321 ASP A CA 1
ATOM 2505 C C . ASP A 1 321 ? -25.177 -4.632 31.899 1.00 97.75 321 ASP A C 1
ATOM 2507 O O . ASP A 1 321 ? -25.603 -5.043 30.819 1.00 97.75 321 ASP A O 1
ATOM 2511 N N . GLU A 1 322 ? -25.014 -3.323 32.124 1.00 97.69 322 GLU A N 1
ATOM 2512 C CA . GLU A 1 322 ? -25.451 -2.298 31.165 1.00 97.69 322 GLU A CA 1
ATOM 2513 C C . GLU A 1 322 ? -24.600 -2.289 29.884 1.00 97.69 322 GLU A C 1
ATOM 2515 O O . GLU A 1 322 ? -25.081 -1.980 28.788 1.00 97.69 322 GLU A O 1
ATOM 2520 N N . THR A 1 323 ? -23.314 -2.630 30.002 1.00 97.00 323 THR A N 1
ATOM 2521 C CA . THR A 1 323 ? -22.415 -2.706 28.846 1.00 97.00 323 THR A CA 1
ATOM 2522 C C . THR A 1 323 ? -22.504 -4.039 28.106 1.00 97.00 323 THR A C 1
ATOM 2524 O O . THR A 1 323 ? -22.143 -4.076 26.926 1.00 97.00 323 THR A O 1
ATOM 2527 N N . GLY A 1 324 ? -22.988 -5.103 28.751 1.00 96.69 324 GLY A N 1
ATOM 2528 C CA . GLY A 1 324 ? -22.945 -6.473 28.237 1.00 96.69 324 GLY A CA 1
ATOM 2529 C C . GLY A 1 324 ? -21.525 -7.044 28.161 1.00 96.69 324 GLY A C 1
ATOM 2530 O O . GLY A 1 324 ? -21.251 -7.901 27.324 1.00 96.69 324 GLY A O 1
ATOM 2531 N N . LEU A 1 325 ? -20.594 -6.526 28.970 1.00 96.38 325 LEU A N 1
ATOM 2532 C CA . LEU A 1 325 ? -19.208 -6.995 29.032 1.00 96.38 325 LEU A CA 1
ATOM 2533 C C . LEU A 1 325 ? -18.958 -7.787 30.311 1.00 96.38 325 LEU A C 1
ATOM 2535 O O . LEU A 1 325 ? -19.551 -7.512 31.347 1.00 96.38 325 LEU A O 1
ATOM 2539 N N . HIS A 1 326 ? -17.992 -8.707 30.269 1.00 97.69 326 HIS A N 1
ATOM 2540 C CA . HIS A 1 326 ? -17.530 -9.381 31.479 1.00 97.69 326 HIS A CA 1
ATOM 2541 C C . HIS A 1 326 ? -16.950 -8.378 32.490 1.00 97.69 326 HIS A C 1
ATOM 2543 O O . HIS A 1 326 ? -16.198 -7.470 32.109 1.00 97.69 326 HIS A O 1
ATOM 2549 N N . ILE A 1 327 ? -17.241 -8.582 33.780 1.00 97.50 327 ILE A N 1
ATOM 2550 C CA . ILE A 1 327 ? -16.867 -7.661 34.865 1.00 97.50 327 ILE A CA 1
ATOM 2551 C C . ILE A 1 327 ? -15.357 -7.379 34.914 1.00 97.50 327 ILE A C 1
ATOM 2553 O O . ILE A 1 327 ? -14.932 -6.237 35.082 1.00 97.50 327 ILE A O 1
ATOM 2557 N N . ASP A 1 328 ? -14.522 -8.391 34.677 1.00 97.44 328 ASP A N 1
ATOM 2558 C CA . ASP A 1 328 ? -13.067 -8.207 34.683 1.00 97.44 328 ASP A CA 1
ATOM 2559 C C . ASP A 1 328 ? -12.572 -7.400 33.476 1.00 97.44 328 ASP A C 1
ATOM 2561 O O . ASP A 1 328 ? -11.633 -6.610 33.599 1.00 97.44 328 ASP A O 1
ATOM 2565 N N . SER A 1 329 ? -13.243 -7.522 32.322 1.00 96.50 329 SER A N 1
ATOM 2566 C CA . SER A 1 329 ? -12.914 -6.734 31.128 1.00 96.50 329 SER A CA 1
ATOM 2567 C C . SER A 1 329 ? -13.205 -5.254 31.357 1.00 96.50 329 SER A C 1
ATOM 2569 O O . SER A 1 329 ? -12.382 -4.402 31.011 1.00 96.50 329 SER A O 1
ATOM 2571 N N . ILE A 1 330 ? -14.361 -4.930 31.950 1.00 96.00 330 ILE A N 1
ATOM 2572 C CA . ILE A 1 330 ? -14.724 -3.535 32.212 1.00 96.00 330 ILE A CA 1
ATOM 2573 C C . ILE A 1 330 ? -13.876 -2.939 33.338 1.00 96.00 330 ILE A C 1
ATOM 2575 O O . ILE A 1 330 ? -13.378 -1.827 33.180 1.00 96.00 330 ILE A O 1
ATOM 2579 N N . ARG A 1 331 ? -13.588 -3.705 34.400 1.00 97.00 331 ARG A N 1
ATOM 2580 C CA . ARG A 1 331 ? -12.704 -3.277 35.494 1.00 97.00 331 ARG A CA 1
ATOM 2581 C C . ARG A 1 331 ? -11.313 -2.902 34.984 1.00 97.00 331 ARG A C 1
ATOM 2583 O O . ARG A 1 331 ? -10.788 -1.852 35.351 1.00 97.00 331 ARG A O 1
ATOM 2590 N N . ALA A 1 332 ? -10.719 -3.725 34.116 1.00 97.06 332 ALA A N 1
ATOM 2591 C CA . ALA A 1 332 ? -9.417 -3.427 33.519 1.00 97.06 332 ALA A CA 1
ATOM 2592 C C . ALA A 1 332 ? -9.446 -2.133 32.684 1.00 97.06 332 ALA A C 1
ATOM 2594 O O . ALA A 1 332 ? -8.538 -1.307 32.784 1.00 97.06 332 ALA A O 1
ATOM 2595 N N . LYS A 1 333 ? -10.513 -1.925 31.902 1.00 96.94 333 LYS A N 1
ATOM 2596 C CA . LYS A 1 333 ? -10.697 -0.725 31.069 1.00 96.94 333 LYS A CA 1
ATOM 2597 C C . LYS A 1 333 ? -10.902 0.543 31.901 1.00 96.94 333 LYS A C 1
ATOM 2599 O O . LYS A 1 333 ? -10.295 1.559 31.581 1.00 96.94 333 LYS A O 1
ATOM 2604 N N . VAL A 1 334 ? -11.705 0.483 32.964 1.00 96.56 334 VAL A N 1
ATOM 2605 C CA . VAL A 1 334 ? -11.934 1.606 33.890 1.00 96.56 334 VAL A CA 1
ATOM 2606 C C . VAL A 1 334 ? -10.631 2.013 34.577 1.00 96.56 334 VAL A C 1
ATOM 2608 O O . VAL A 1 334 ? -10.254 3.182 34.517 1.00 96.56 334 VAL A O 1
ATOM 2611 N N . ARG A 1 335 ? -9.875 1.046 35.116 1.00 96.69 335 ARG A N 1
ATOM 2612 C CA . ARG A 1 335 ? -8.559 1.306 35.726 1.00 96.69 335 ARG A CA 1
ATOM 2613 C C . ARG A 1 335 ? -7.573 1.941 34.748 1.00 96.69 335 ARG A C 1
ATOM 2615 O O . ARG A 1 335 ? -6.812 2.822 35.134 1.00 96.69 335 ARG A O 1
ATOM 2622 N N . ALA A 1 336 ? -7.574 1.509 33.485 1.00 96.69 336 ALA A N 1
ATOM 2623 C CA . ALA A 1 336 ? -6.712 2.090 32.458 1.00 96.69 336 ALA A CA 1
ATOM 2624 C C . ALA A 1 336 ? -7.054 3.563 32.170 1.00 96.69 336 ALA A C 1
ATOM 2626 O O . ALA A 1 336 ? -6.142 4.368 31.988 1.00 96.69 336 ALA A O 1
ATOM 2627 N N . VAL A 1 337 ? -8.344 3.924 32.164 1.00 97.06 337 VAL A N 1
ATOM 2628 C CA . VAL A 1 337 ? -8.787 5.322 32.022 1.00 97.06 337 VAL A CA 1
ATOM 2629 C C . VAL A 1 337 ? -8.378 6.142 33.245 1.00 97.06 337 VAL A C 1
ATOM 2631 O O . VAL A 1 337 ? -7.709 7.156 33.081 1.00 97.06 337 VAL A O 1
ATOM 2634 N N . GLN A 1 338 ? -8.679 5.664 34.456 1.00 95.12 338 GLN A N 1
ATOM 2635 C CA . GLN A 1 338 ? -8.321 6.347 35.707 1.00 95.12 338 GLN A CA 1
ATOM 2636 C C . GLN A 1 338 ? -6.807 6.586 35.819 1.00 95.12 338 GLN A C 1
ATOM 2638 O O . GLN A 1 338 ? -6.379 7.684 36.159 1.00 95.12 338 GLN A O 1
ATOM 2643 N N . LYS A 1 339 ? -5.983 5.587 35.465 1.00 96.56 339 LYS A N 1
ATOM 2644 C CA . LYS A 1 339 ? -4.519 5.726 35.458 1.00 96.56 339 LYS A CA 1
ATOM 2645 C C . LYS A 1 339 ? -4.055 6.820 34.495 1.00 96.56 339 LYS A C 1
ATOM 2647 O O . LYS A 1 339 ? -3.179 7.603 34.854 1.00 96.56 339 LYS A O 1
ATOM 2652 N N . ARG A 1 340 ? -4.635 6.877 33.292 1.00 95.38 340 ARG A N 1
ATOM 2653 C CA . ARG A 1 340 ? -4.292 7.887 32.282 1.00 95.38 340 ARG A CA 1
ATOM 2654 C C . ARG A 1 340 ? -4.668 9.298 32.727 1.00 95.38 340 ARG A C 1
ATOM 2656 O O . ARG A 1 340 ? -3.921 10.210 32.427 1.00 95.38 340 ARG A O 1
ATOM 2663 N N . ASP A 1 341 ? -5.783 9.462 33.430 1.00 92.38 341 ASP A N 1
ATOM 2664 C CA . ASP A 1 341 ? -6.239 10.779 33.892 1.00 92.38 341 ASP A CA 1
ATOM 2665 C C . ASP A 1 341 ? -5.480 11.253 35.156 1.00 92.38 341 ASP A C 1
ATOM 2667 O O . ASP A 1 341 ? -5.555 12.423 35.521 1.00 92.38 341 ASP A O 1
ATOM 2671 N N . SER A 1 342 ? -4.735 10.353 35.815 1.00 91.00 342 SER A N 1
ATOM 2672 C CA . SER A 1 342 ? -3.863 10.650 36.968 1.00 91.00 342 SER A CA 1
ATOM 2673 C C . SER A 1 342 ? -2.387 10.899 36.621 1.00 91.00 342 SER A C 1
ATOM 2675 O O . SER A 1 342 ? -1.616 11.256 37.511 1.00 91.00 342 SER A O 1
ATOM 2677 N N . SER A 1 343 ? -1.989 10.648 35.367 1.00 83.81 343 SER A N 1
ATOM 2678 C CA . SER A 1 343 ? -0.634 10.899 34.842 1.00 83.81 343 SER A CA 1
ATOM 2679 C C . SER A 1 343 ? -0.622 12.204 34.063 1.00 83.81 343 SER A C 1
ATOM 2681 O O . SER A 1 343 ? 0.393 12.925 34.166 1.00 83.81 343 SER A O 1
#

Radius of gyration: 29.45 Å; Cα contacts (8 Å, |Δi|>4): 414; chains: 1; bounding box: 62×63×79 Å

Mean predicted aligned error: 7.74 Å

Solvent-accessible surface area (backbone atoms only — not comparable to full-atom values): 18085 Å² total; per-residue (Å²): 131,84,84,77,65,65,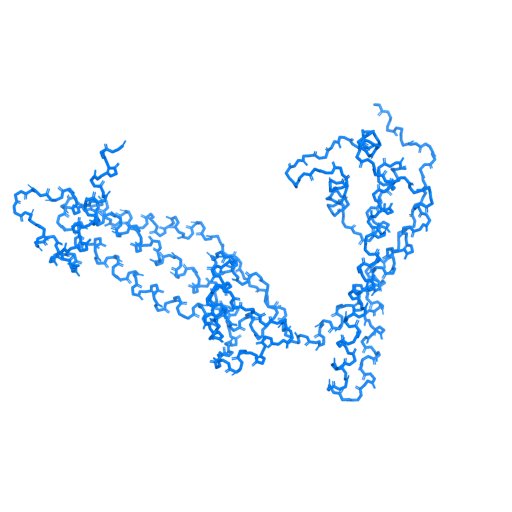96,77,44,62,83,64,60,64,74,64,49,68,58,45,18,47,54,31,22,54,53,49,45,52,60,47,68,70,40,89,46,72,66,62,32,43,54,52,33,53,55,49,47,52,53,46,52,57,51,45,67,52,37,48,58,52,30,50,50,27,42,42,23,35,58,40,70,54,54,37,82,61,50,30,51,25,47,67,47,51,67,66,55,48,51,50,54,45,32,52,56,57,73,47,58,96,83,57,78,75,75,60,76,88,51,33,44,59,49,31,57,76,47,67,50,68,81,53,92,62,21,65,75,47,26,40,57,40,22,47,53,44,31,32,45,54,16,34,47,48,46,35,49,54,66,62,55,63,45,66,78,46,81,58,63,71,66,66,60,62,59,48,31,52,52,27,38,49,54,51,46,59,72,43,70,76,44,78,52,58,67,62,29,26,36,51,22,33,47,48,19,48,55,20,44,57,50,20,56,57,34,39,54,55,25,49,48,22,47,50,17,35,62,34,65,36,50,43,64,62,56,36,55,29,50,66,48,56,63,70,61,44,51,29,50,54,22,48,61,56,75,36,51,60,87,77,41,80,76,71,54,85,81,42,27,45,62,49,29,60,76,42,72,54,64,82,48,93,59,21,66,74,47,28,43,57,29,21,52,50,24,46,23,22,46,30,28,16,54,48,23,44,51,51,21,36,50,41,48,43,71,39,57,80,40,93,95,32,50,66,63,57,54,17,64,58,48,74,44,58,53,69,62,51,50,54,45,24,52,54,48,54,53,60,78,74,105

Secondary structure (DSSP, 8-state):
------TTPPPPP---HHHHHHHHHHHHHHHHHTSSSHHHHHHHHHHHHHHHHHHHHHHHHHHHHHHHHIIIII--TTHHHHTTS-HHHHHHHHHHHTT--TTSPPPPGGGHHHHHHHTTPPP-TTHHHHHHHHHHHHHHHHHHHHHHHHHHS------PPPP-HHHHHHHHHHHHHHHHHT--SHHHHHHHHHHHHHHHHHHHHHHHHHHHHHHHHHHHHS----HHHHHT--HHHHHHHHHHHTT--TTTPPPPPTTTHHHHHHHTT----TTHHHHHHHHHHHHHHHHHHHHHHHHHHHHHHHHHTTSTT--HHHHHHHHTS-HHHHHHHHHHHHHHHT-

Sequence (343 aa):
MPNTVAPDAPELQRPDFDKIRQDAADALKAELDAIPTLQERRAHAHELYRQILDELAVVRPERDRLMISLAIYQRPRAVHEAAGCTRDVQRRTVRTAFGLDDATPLPPAREWADHGRAANVPFVPDAATKLPKVATQHAILLGRRRVVRDLLFPGDSVKIERLDFKTVKDEAVAEVRAALDEIKDLGARLKKASRIARDADAEHVVVAAERDRCALSLEFYTRARAVDKAMGVARNAFDELRRVALGLDRKTGRLPAEDEKKAAAEAADIDFVEDAAERLPDLARRAAAARSRHLTAAAIRNKTAAELDGRPGWDMRRIADETGLHIDSIRAKVRAVQKRDSS

pLDDT: mean 94.32, std 8.62, range [37.28, 98.62]